Protein AF-A0A520YYI2-F1 (afdb_monomer_lite)

Radius of gyration: 27.68 Å; chains: 1; bounding box: 69×78×67 Å

Foldseek 3Di:
DDDDDDDDPPVVVVVPPPPDDDDDDPPDDDDDDDDDDDDDDDDDDDDDDDDDDDDDDDDDDDDDDDDDPPVVVVVQLVVQLVVQLVLQVVQEDDDPPDDPCVSVQSSVLSSVQSLAVLSSVLSVLCRPFQHHEYEDPLDFAKDWDDDLVATRHIYTHADLFKKKAADPVFFDDDRQLRIAFSSLSVSLNSLVRSCCGPVVVVVSVQDDNPDPDGPPVSQQVSLVVSQVRQVSRCVSPVRHYHNGRDPHIHIDTHPGSRGD

Sequence (260 aa):
MDQCSGTSLQLCQRAWQALAVCVRAVACRIGPRQSRSYPPALRCRFTGALLVIVLGASALMSAPPSFAGKTEHANSTGIAEQRALLILRALWLPTRDDAKTLQQDLQVLAGYIAERPQALALLESVAGKALKIRYRKGEFRTKVSATNFRVHAATIYFDPRSAAHFSQQGCLENSATCQASPADTFLHELLHASAALLDSADFLRTVTPASAIYPHRHESEIIARERQLFTAMTAADSRPRPLRSSHAGKLVPARCVTCI

pLDDT: mean 77.06, std 23.97, range [29.69, 98.69]

Secondary structure (DSSP, 8-state):
-------SSSSSSSSSSSS-----------PPP-----PPP--PPP---------------PPPPPS-HHHHHHHHHHHHHHHHHHHHHHHB---TT--TTHHHHHHHHHHHHHT-HHHHHHHHHTTTSSEEEEE-TT--EEEEEE-SS-EEEEEEEE-TTEEEEE-GGGBSS-GGGGEE-HHHHHHHHHHHHHHHHHSHHHHHHH--TT-SS--HHHHHHHHHHHHHHHHHHHHHH------BSSS-EEEEE-SSTT--

Structure (mmCIF, N/CA/C/O backbone):
data_AF-A0A520YYI2-F1
#
_entry.id   AF-A0A520YYI2-F1
#
loop_
_atom_site.group_PDB
_atom_site.id
_atom_site.type_symbol
_atom_site.label_atom_id
_atom_site.label_alt_id
_atom_site.label_comp_id
_atom_site.label_asym_id
_atom_site.label_entity_id
_atom_site.label_seq_id
_atom_site.pdbx_PDB_ins_code
_atom_site.Cartn_x
_atom_site.Cartn_y
_atom_site.Cartn_z
_atom_site.occupancy
_atom_site.B_iso_or_equiv
_atom_site.auth_seq_id
_atom_site.auth_comp_id
_atom_site.auth_asym_id
_atom_site.auth_atom_id
_atom_site.pdbx_PDB_model_num
ATOM 1 N N . MET A 1 1 ? -48.974 -3.453 -36.508 1.00 34.50 1 MET A N 1
ATOM 2 C CA . MET A 1 1 ? -48.378 -3.094 -37.805 1.00 34.50 1 MET A CA 1
ATOM 3 C C . MET A 1 1 ? -46.922 -2.739 -37.527 1.00 34.50 1 MET A C 1
ATOM 5 O O . MET A 1 1 ? -46.631 -1.590 -37.244 1.00 34.50 1 MET A O 1
ATOM 9 N N . ASP A 1 2 ? -46.093 -3.726 -37.177 1.00 31.86 2 ASP A N 1
ATOM 10 C CA . ASP A 1 2 ? -45.416 -4.690 -38.082 1.00 31.86 2 ASP A CA 1
ATOM 11 C C . ASP A 1 2 ? -44.042 -4.109 -38.470 1.00 31.86 2 ASP A C 1
ATOM 13 O O . ASP A 1 2 ? -43.993 -2.998 -38.970 1.00 31.86 2 ASP A O 1
ATOM 17 N N . GLN A 1 3 ? -42.876 -4.717 -38.239 1.00 32.81 3 GLN A N 1
ATOM 18 C CA . GLN A 1 3 ? -42.502 -6.094 -37.917 1.00 32.81 3 GLN A CA 1
ATOM 19 C C . GLN A 1 3 ? -41.156 -6.098 -37.164 1.00 32.81 3 GLN A C 1
ATOM 21 O O . GLN A 1 3 ? -40.193 -5.464 -37.590 1.00 32.81 3 GLN A O 1
ATOM 26 N N . CYS A 1 4 ? -41.074 -6.883 -36.089 1.00 30.53 4 CYS A N 1
ATOM 27 C CA . CYS A 1 4 ? -39.822 -7.454 -35.599 1.00 30.53 4 CYS A CA 1
ATOM 28 C C . CYS A 1 4 ? -39.727 -8.889 -36.135 1.00 30.53 4 CYS A C 1
ATOM 30 O O . CYS A 1 4 ? -40.538 -9.737 -35.774 1.00 30.53 4 CYS A O 1
ATOM 32 N N . SER A 1 5 ? -38.732 -9.164 -36.974 1.00 38.94 5 SER A N 1
ATOM 33 C CA . SER A 1 5 ? -38.316 -10.508 -37.395 1.00 38.94 5 SER A CA 1
ATOM 34 C C . SER A 1 5 ? -36.918 -10.754 -36.806 1.00 38.94 5 SER A C 1
ATOM 36 O O . SER A 1 5 ? -36.017 -9.964 -37.050 1.00 38.94 5 SER A O 1
ATOM 38 N N . GLY A 1 6 ? -36.618 -11.753 -35.981 1.00 32.72 6 GLY A N 1
ATOM 39 C CA . GLY A 1 6 ? -37.287 -13.032 -35.793 1.00 32.72 6 GLY A CA 1
ATOM 40 C C . GLY A 1 6 ? -36.412 -14.220 -36.200 1.00 32.72 6 GLY A C 1
ATOM 41 O O . GLY A 1 6 ? -36.976 -15.183 -36.676 1.00 32.72 6 GLY A O 1
ATOM 42 N N . THR A 1 7 ? -35.080 -14.186 -36.032 1.00 40.94 7 THR A N 1
ATOM 43 C CA . THR A 1 7 ? -34.201 -15.380 -36.103 1.00 40.94 7 THR A CA 1
ATOM 44 C C . THR A 1 7 ? -32.810 -15.089 -35.517 1.00 40.94 7 THR A C 1
ATOM 46 O O . THR A 1 7 ? -31.884 -14.780 -36.256 1.00 40.94 7 THR A O 1
ATOM 49 N N . SER A 1 8 ? -32.630 -15.182 -34.194 1.00 47.81 8 SER A N 1
ATOM 50 C CA . SER A 1 8 ? -31.306 -15.481 -33.591 1.00 47.81 8 SER A CA 1
ATOM 51 C C . SER A 1 8 ? -31.399 -15.906 -32.115 1.00 47.81 8 SER A C 1
ATOM 53 O O . SER A 1 8 ? -30.557 -15.576 -31.287 1.00 47.81 8 SER A O 1
ATOM 55 N N . LEU A 1 9 ? -32.454 -16.643 -31.757 1.00 41.34 9 LEU A N 1
ATOM 56 C CA . LEU A 1 9 ? -32.622 -17.220 -30.413 1.00 41.34 9 LEU A CA 1
ATOM 57 C C . LEU A 1 9 ? -32.644 -18.758 -30.420 1.00 41.34 9 LEU A C 1
ATOM 59 O O . LEU A 1 9 ? -32.849 -19.377 -29.388 1.00 41.34 9 LEU A O 1
ATOM 63 N N . GLN A 1 10 ? -32.342 -19.387 -31.563 1.00 42.16 10 GLN A N 1
ATOM 64 C CA . GLN A 1 10 ? -32.232 -20.849 -31.700 1.00 42.16 10 GLN A CA 1
ATOM 65 C C . GLN A 1 10 ? -30.816 -21.353 -32.042 1.00 42.16 10 GLN A C 1
ATOM 67 O O . GLN A 1 10 ? -30.603 -22.560 -32.126 1.00 42.16 10 GLN A O 1
ATOM 72 N N . LEU A 1 11 ? -29.822 -20.461 -32.163 1.00 41.31 11 LEU A N 1
ATOM 73 C CA . LEU A 1 11 ? -28.420 -20.831 -32.428 1.00 41.31 11 LEU A CA 1
ATOM 74 C C . LEU A 1 11 ? -27.490 -20.734 -31.207 1.00 41.31 11 LEU A C 1
ATOM 76 O O . LEU A 1 11 ? -26.408 -21.307 -31.240 1.00 41.31 11 LEU A O 1
ATOM 80 N N . CYS A 1 12 ? -27.931 -20.143 -30.090 1.00 35.53 12 CYS A N 1
ATOM 81 C CA . CYS A 1 12 ? -27.174 -20.172 -28.827 1.00 35.53 12 CYS A CA 1
ATOM 82 C C . CYS A 1 12 ? -27.672 -21.245 -27.835 1.00 35.53 12 CYS A C 1
ATOM 84 O O . CYS A 1 12 ? -27.042 -21.505 -26.816 1.00 35.53 12 CYS A O 1
ATOM 86 N N . GLN A 1 13 ? -28.772 -21.934 -28.160 1.00 37.88 13 GLN A N 1
ATOM 87 C CA . GLN A 1 13 ? -29.372 -22.984 -27.323 1.00 37.88 13 GLN A CA 1
ATOM 88 C C . GLN A 1 13 ? -28.938 -24.409 -27.724 1.00 37.88 13 GLN A C 1
ATOM 90 O O . GLN A 1 13 ? -29.387 -25.387 -27.134 1.00 37.88 13 GLN A O 1
ATOM 95 N N . ARG A 1 14 ? -28.016 -24.536 -28.693 1.00 40.75 14 ARG A N 1
ATOM 96 C CA . ARG A 1 14 ? -27.408 -25.809 -29.132 1.00 40.75 14 ARG A CA 1
ATOM 97 C C . ARG A 1 14 ? -25.946 -26.006 -28.707 1.00 40.75 14 ARG A C 1
ATOM 99 O O . ARG A 1 14 ? -25.373 -27.046 -29.004 1.00 40.75 14 ARG A O 1
ATOM 106 N N . ALA A 1 15 ? -25.370 -25.079 -27.937 1.00 34.81 15 ALA A N 1
ATOM 107 C CA . ALA A 1 15 ? -24.035 -25.234 -27.342 1.00 34.81 15 ALA A CA 1
ATOM 108 C C . ALA A 1 15 ? -24.050 -25.797 -25.900 1.00 34.81 15 ALA A C 1
ATOM 110 O O . ALA A 1 15 ? -22.997 -25.989 -25.305 1.00 34.81 15 ALA A O 1
ATOM 111 N N . TRP A 1 16 ? -25.232 -26.105 -25.347 1.00 35.09 16 TRP A N 1
ATOM 112 C CA . TRP A 1 16 ? -25.411 -26.669 -23.995 1.00 35.09 16 TRP A CA 1
ATOM 113 C C . TRP A 1 16 ? -26.001 -28.096 -23.978 1.00 35.09 16 TRP A C 1
ATOM 115 O O . TRP A 1 16 ? -26.416 -28.588 -22.933 1.00 35.09 16 TRP A O 1
ATOM 125 N N . GLN A 1 17 ? -26.016 -28.795 -25.120 1.00 36.53 17 GLN A N 1
ATOM 126 C CA . GLN A 1 17 ? -26.494 -30.187 -25.239 1.00 36.53 17 GLN A CA 1
ATOM 127 C C . GLN A 1 17 ? -25.461 -31.153 -25.847 1.00 36.53 17 GLN A C 1
ATOM 129 O O . GLN A 1 17 ? -25.819 -32.162 -26.445 1.00 36.53 17 GLN A O 1
ATOM 134 N N . ALA A 1 18 ? -24.169 -30.888 -25.651 1.00 35.59 18 ALA A N 1
ATOM 135 C CA . ALA A 1 18 ? -23.098 -31.819 -26.010 1.00 35.59 18 ALA A CA 1
ATOM 136 C C . ALA A 1 18 ? -22.114 -32.011 -24.847 1.00 35.59 18 ALA A C 1
ATOM 138 O O . ALA A 1 18 ? -20.924 -31.788 -25.004 1.00 35.59 18 ALA A O 1
ATOM 139 N N . LEU A 1 19 ? -22.623 -32.376 -23.663 1.00 35.59 19 LEU A N 1
ATOM 140 C CA . LEU A 1 19 ? -21.832 -32.923 -22.544 1.00 35.59 19 LEU A CA 1
ATOM 141 C C . LEU A 1 19 ? -22.732 -33.647 -21.520 1.00 35.59 19 LEU A C 1
ATOM 143 O O . LEU A 1 19 ? -22.561 -33.550 -20.310 1.00 35.59 19 LEU A O 1
ATOM 147 N N . ALA A 1 20 ? -23.713 -34.399 -22.017 1.00 34.53 20 ALA A N 1
ATOM 148 C CA . ALA A 1 20 ? -24.446 -35.375 -21.224 1.00 34.53 20 ALA A CA 1
ATOM 149 C C . ALA A 1 20 ? -24.310 -36.734 -21.912 1.00 34.53 20 ALA A C 1
ATOM 151 O O . ALA A 1 20 ? -24.785 -36.890 -23.030 1.00 34.53 20 ALA A O 1
ATOM 152 N N . VAL A 1 21 ? -23.610 -37.661 -21.249 1.00 34.03 21 VAL A N 1
ATOM 153 C CA . VAL A 1 21 ? -23.764 -39.134 -21.242 1.00 34.03 21 VAL A CA 1
ATOM 154 C C . VAL A 1 21 ? -22.401 -39.752 -20.910 1.00 34.03 21 VAL A C 1
ATOM 156 O O . VAL A 1 21 ? -21.562 -39.978 -21.773 1.00 34.03 21 VAL A O 1
ATOM 159 N N . CYS A 1 22 ? -22.180 -39.992 -19.617 1.00 29.69 22 CYS A N 1
ATOM 160 C CA . CYS A 1 22 ? -21.650 -41.253 -19.084 1.00 29.69 22 CYS A CA 1
ATOM 161 C C . CYS A 1 22 ? -21.625 -41.171 -17.551 1.00 29.69 22 CYS A C 1
ATOM 163 O O . CYS A 1 22 ? -20.579 -41.130 -16.911 1.00 29.69 22 CYS A O 1
ATOM 165 N N . VAL A 1 23 ? -22.815 -41.169 -16.944 1.00 33.69 23 VAL A N 1
ATOM 166 C CA . VAL A 1 23 ? -22.960 -41.660 -15.573 1.00 33.69 23 VAL A CA 1
ATOM 167 C C . VAL A 1 23 ? -22.893 -43.182 -15.668 1.00 33.69 23 VAL A C 1
ATOM 169 O O . VAL A 1 23 ? -23.850 -43.820 -16.102 1.00 33.69 23 VAL A O 1
ATOM 172 N N . ARG A 1 24 ? -21.765 -43.785 -15.284 1.00 35.75 24 ARG A N 1
ATOM 173 C CA . ARG A 1 24 ? -21.769 -45.187 -14.855 1.00 35.75 24 ARG A CA 1
ATOM 174 C C . ARG A 1 24 ? -21.890 -45.207 -13.342 1.00 35.75 24 ARG A C 1
ATOM 176 O O . ARG A 1 24 ? -20.994 -44.772 -12.626 1.00 35.75 24 ARG A O 1
ATOM 183 N N . ALA A 1 25 ? -23.031 -45.711 -12.888 1.00 35.22 25 ALA A N 1
ATOM 184 C CA . ALA A 1 25 ? -23.284 -46.055 -11.505 1.00 35.22 25 ALA A CA 1
ATOM 185 C C . ALA A 1 25 ? -22.216 -47.045 -11.015 1.00 35.22 25 ALA A C 1
ATOM 187 O O . ALA A 1 25 ? -22.113 -48.165 -11.516 1.00 35.22 25 ALA A O 1
ATOM 188 N N . VAL A 1 26 ? -21.431 -46.636 -10.020 1.00 36.59 26 VAL A N 1
ATOM 189 C CA . VAL A 1 26 ? -20.654 -47.565 -9.199 1.00 36.59 26 VAL A CA 1
ATOM 190 C C . VAL A 1 26 ? -21.590 -48.041 -8.097 1.00 36.59 26 VAL A C 1
ATOM 192 O O . VAL A 1 26 ? -21.840 -47.339 -7.120 1.00 36.59 26 VAL A O 1
ATOM 195 N N . ALA A 1 27 ? -22.159 -49.229 -8.279 1.00 38.38 27 ALA A N 1
ATOM 196 C CA . ALA A 1 27 ? -22.910 -49.901 -7.231 1.00 38.38 27 ALA A CA 1
ATOM 197 C C . ALA A 1 27 ? -21.928 -50.438 -6.174 1.00 38.38 27 ALA A C 1
ATOM 199 O O . ALA A 1 27 ? -21.426 -51.554 -6.286 1.00 38.38 27 ALA A O 1
ATOM 200 N N . CYS A 1 28 ? -21.649 -49.647 -5.137 1.00 34.53 28 CYS A N 1
ATOM 201 C CA . CYS A 1 28 ? -21.033 -50.150 -3.911 1.00 34.53 28 CYS A CA 1
ATOM 202 C C . CYS A 1 28 ? -22.107 -50.857 -3.074 1.00 34.53 28 CYS A C 1
ATOM 204 O O . CYS A 1 28 ? -22.933 -50.206 -2.436 1.00 34.53 28 CYS A O 1
ATOM 206 N N . ARG A 1 29 ? -22.112 -52.197 -3.062 1.00 39.59 29 ARG A N 1
ATOM 207 C CA . ARG A 1 29 ? -22.873 -52.958 -2.059 1.00 39.59 29 ARG A CA 1
ATOM 208 C C . ARG A 1 29 ? -22.139 -52.887 -0.722 1.00 39.59 29 ARG A C 1
ATOM 210 O O . ARG A 1 29 ? -21.028 -53.393 -0.598 1.00 39.59 29 ARG A O 1
ATOM 217 N N . ILE A 1 30 ? -22.781 -52.286 0.274 1.00 41.38 30 ILE A N 1
ATOM 218 C CA . ILE A 1 30 ? -22.356 -52.322 1.674 1.00 41.38 30 ILE A CA 1
ATOM 219 C C . ILE A 1 30 ? -22.885 -53.632 2.273 1.00 41.38 30 ILE A C 1
ATOM 221 O O . ILE A 1 30 ? -24.094 -53.809 2.409 1.00 41.38 30 ILE A O 1
ATOM 225 N N . GLY A 1 31 ? -21.989 -54.573 2.578 1.00 52.06 31 GLY A N 1
ATOM 226 C CA . GLY A 1 31 ? -22.307 -55.767 3.370 1.00 52.06 31 GLY A CA 1
ATOM 227 C C . GLY A 1 31 ? -22.389 -55.443 4.871 1.00 52.06 31 GLY A C 1
ATOM 228 O O . GLY A 1 31 ? -21.826 -54.434 5.306 1.00 52.06 31 GLY A O 1
ATOM 229 N N . PRO A 1 32 ? -23.091 -56.257 5.680 1.00 46.09 32 PRO A N 1
ATOM 230 C CA . PRO A 1 32 ? -23.311 -55.964 7.092 1.00 46.09 32 PRO A CA 1
ATOM 231 C C . PRO A 1 32 ? -22.012 -55.999 7.911 1.00 46.09 32 PRO A C 1
ATOM 233 O O . PRO A 1 32 ? -21.119 -56.813 7.678 1.00 46.09 32 PRO A O 1
ATOM 236 N N . ARG A 1 33 ? -21.949 -55.096 8.899 1.00 37.97 33 ARG A N 1
ATOM 237 C CA . ARG A 1 33 ? -20.876 -54.941 9.893 1.00 37.97 33 ARG A CA 1
ATOM 238 C C . ARG A 1 33 ? -20.544 -56.276 10.567 1.00 37.97 33 ARG A C 1
ATOM 240 O O . ARG A 1 33 ? -21.354 -56.794 11.330 1.00 37.97 33 ARG A O 1
ATOM 247 N N . GLN A 1 34 ? -19.309 -56.739 10.399 1.00 40.94 34 GLN A N 1
ATOM 248 C CA . GLN A 1 34 ? -18.654 -57.606 11.374 1.00 40.94 34 GLN A CA 1
ATOM 249 C C . GLN A 1 34 ? -17.400 -56.916 11.911 1.00 40.94 34 GLN A C 1
ATOM 251 O O . GLN A 1 34 ? -16.652 -56.254 11.197 1.00 40.94 34 GLN A O 1
ATOM 256 N N . SER A 1 35 ? -17.255 -57.012 13.225 1.00 42.53 35 SER A N 1
ATOM 257 C CA . SER A 1 35 ? -16.187 -56.459 14.044 1.00 42.53 35 SER A CA 1
ATOM 258 C C . SER A 1 35 ? -14.814 -57.064 13.731 1.00 42.53 35 SER A C 1
ATOM 260 O O . SER A 1 35 ? -14.726 -58.277 13.561 1.00 42.53 35 SER A O 1
ATOM 262 N N . ARG A 1 36 ? -13.776 -56.224 13.880 1.00 39.41 36 ARG A N 1
ATOM 263 C CA . ARG A 1 36 ? -12.322 -56.492 14.011 1.00 39.41 36 ARG A CA 1
ATOM 264 C C . ARG A 1 36 ? -11.447 -56.183 12.783 1.00 39.41 36 ARG A C 1
ATOM 266 O O . ARG A 1 36 ? -11.532 -56.827 11.753 1.00 39.41 36 ARG A O 1
ATOM 273 N N . SER A 1 37 ? -10.555 -55.218 13.030 1.00 43.09 37 SER A N 1
ATOM 274 C CA . SER A 1 37 ? -9.114 -55.190 12.730 1.00 43.09 37 SER A CA 1
ATOM 275 C C . SER A 1 37 ? -8.620 -55.333 11.278 1.00 43.09 37 SER A C 1
ATOM 277 O O . SER A 1 37 ? -8.694 -56.402 10.688 1.00 43.09 37 SER A O 1
ATOM 279 N N . TYR A 1 38 ? -7.931 -54.266 10.838 1.00 43.25 38 TYR A N 1
ATOM 280 C CA . TYR A 1 38 ? -7.104 -54.051 9.631 1.00 43.25 38 TYR A CA 1
ATOM 281 C C . TYR A 1 38 ? -7.812 -53.581 8.340 1.00 43.25 38 TYR A C 1
ATOM 283 O O . TYR A 1 38 ? -8.821 -54.157 7.939 1.00 43.25 38 TYR A O 1
ATOM 291 N N . PRO A 1 39 ? -7.286 -52.538 7.656 1.00 43.31 39 PRO A N 1
ATOM 292 C CA . PRO A 1 39 ? -7.849 -52.060 6.395 1.00 43.31 39 PRO A CA 1
ATOM 293 C C . PRO A 1 39 ? -7.383 -52.923 5.204 1.00 43.31 39 PRO A C 1
ATOM 295 O O . PRO A 1 39 ? -6.183 -53.173 5.071 1.00 43.31 39 PRO A O 1
ATOM 298 N N . PRO A 1 40 ? -8.284 -53.349 4.296 1.00 42.56 40 PRO A N 1
ATOM 299 C CA . PRO A 1 40 ? -7.893 -54.018 3.061 1.00 42.56 40 PRO A CA 1
ATOM 300 C C . PRO A 1 40 ? -7.550 -53.018 1.945 1.00 42.56 40 PRO A C 1
ATOM 302 O O . PRO A 1 40 ? -8.194 -51.983 1.773 1.00 42.56 40 PRO A O 1
ATOM 305 N N . ALA A 1 41 ? -6.536 -53.370 1.153 1.00 41.91 41 ALA A N 1
ATOM 306 C CA . ALA A 1 41 ? -6.111 -52.653 -0.042 1.00 41.91 41 ALA A CA 1
ATOM 307 C C . ALA A 1 41 ? -7.169 -52.727 -1.161 1.00 41.91 41 ALA A C 1
ATOM 309 O O . ALA A 1 41 ? -7.595 -53.811 -1.564 1.00 41.91 41 ALA A O 1
ATOM 310 N N . LEU A 1 42 ? -7.547 -51.568 -1.707 1.00 36.81 42 LEU A N 1
ATOM 311 C CA . LEU A 1 42 ? -8.391 -51.453 -2.897 1.00 36.81 42 LEU A CA 1
ATOM 312 C C . LEU A 1 42 ? -7.586 -51.820 -4.153 1.00 36.81 42 LEU A C 1
ATOM 314 O O . LEU A 1 42 ? -6.684 -51.094 -4.564 1.00 36.81 42 LEU A O 1
ATOM 318 N N . ARG A 1 43 ? -7.932 -52.944 -4.789 1.00 36.50 43 ARG A N 1
ATOM 319 C CA . ARG A 1 43 ? -7.491 -53.283 -6.150 1.00 36.50 43 ARG A CA 1
ATOM 320 C C . ARG A 1 43 ? -8.609 -52.956 -7.136 1.00 36.50 43 ARG A C 1
ATOM 322 O O . ARG A 1 43 ? -9.589 -53.690 -7.219 1.00 36.50 43 ARG A O 1
ATOM 329 N N . CYS A 1 44 ? -8.435 -51.898 -7.921 1.00 34.31 44 CYS A N 1
ATOM 330 C CA . CYS A 1 44 ? -9.275 -51.620 -9.085 1.00 34.31 44 CYS A CA 1
ATOM 331 C C . CYS A 1 44 ? -8.623 -52.229 -10.336 1.00 34.31 44 CYS A C 1
ATOM 333 O O . CYS A 1 44 ? -7.528 -51.828 -10.724 1.00 34.31 44 CYS A O 1
ATOM 335 N N . ARG A 1 45 ? -9.283 -53.207 -10.970 1.00 35.25 45 ARG A N 1
ATOM 336 C CA . ARG A 1 45 ? -8.930 -53.680 -12.319 1.00 35.25 45 ARG A CA 1
ATOM 337 C C . ARG A 1 45 ? -9.638 -52.795 -13.344 1.00 35.25 45 ARG A C 1
ATOM 339 O O . ARG A 1 45 ? -10.864 -52.755 -13.362 1.00 35.25 45 ARG A O 1
ATOM 346 N N . PHE A 1 46 ? -8.873 -52.126 -14.202 1.00 35.97 46 PHE A N 1
ATOM 347 C CA . PHE A 1 46 ? -9.390 -51.452 -15.392 1.00 35.97 46 PHE A CA 1
ATOM 348 C C . PHE A 1 46 ? -9.295 -52.403 -16.589 1.00 35.97 46 PHE A C 1
ATOM 350 O O . PHE A 1 46 ? -8.205 -52.789 -17.000 1.00 35.97 46 PHE A O 1
ATOM 357 N N . THR A 1 47 ? -10.442 -52.778 -17.149 1.00 43.56 47 THR A N 1
ATOM 358 C CA . THR A 1 47 ? -10.555 -53.425 -18.462 1.00 43.56 47 THR A CA 1
ATOM 359 C C . THR A 1 47 ? -11.397 -52.517 -19.348 1.00 43.56 47 THR A C 1
ATOM 361 O O . THR A 1 47 ? -12.604 -52.403 -19.142 1.00 43.56 47 THR A O 1
ATOM 364 N N . GLY A 1 48 ? -10.765 -51.841 -20.305 1.00 36.47 48 GLY A N 1
ATOM 365 C CA . GLY A 1 48 ? -11.451 -50.994 -21.277 1.00 36.47 48 GLY A CA 1
ATOM 366 C C . GLY A 1 48 ? -10.494 -50.554 -22.376 1.00 36.47 48 GLY A C 1
ATOM 367 O O . GLY A 1 48 ? -9.539 -49.834 -22.106 1.00 36.47 48 GLY A O 1
ATOM 368 N N . ALA A 1 49 ? -10.733 -51.055 -23.585 1.00 36.97 49 ALA A N 1
ATOM 369 C CA . ALA A 1 49 ? -9.917 -50.866 -24.775 1.00 36.97 49 ALA A CA 1
ATOM 370 C C . ALA A 1 49 ? -9.902 -49.404 -25.257 1.00 36.97 49 ALA A C 1
ATOM 372 O O . ALA A 1 49 ? -10.931 -48.727 -25.257 1.00 36.97 49 ALA A O 1
ATOM 373 N N . LEU A 1 50 ? -8.724 -48.945 -25.685 1.00 35.44 50 LEU A N 1
ATOM 374 C CA . LEU A 1 50 ? -8.474 -47.620 -26.244 1.00 35.44 50 LEU A CA 1
ATOM 375 C C . LEU A 1 50 ? -8.791 -47.641 -27.751 1.00 35.44 50 LEU A C 1
ATOM 377 O O . LEU A 1 50 ? -8.068 -48.265 -28.525 1.00 35.44 50 LEU A O 1
ATOM 381 N N . LEU A 1 51 ? -9.869 -46.978 -28.170 1.00 36.12 51 LEU A N 1
ATOM 382 C CA . LEU A 1 51 ? -10.152 -46.718 -29.582 1.00 36.12 51 LEU A CA 1
ATOM 383 C C . LEU A 1 51 ? -9.452 -45.411 -29.981 1.00 36.12 51 LEU A C 1
ATOM 385 O O . LEU A 1 51 ? -9.877 -44.328 -29.584 1.00 36.12 51 LEU A O 1
ATOM 389 N N . VAL A 1 52 ? -8.361 -45.520 -30.739 1.00 36.47 52 VAL A N 1
ATOM 390 C CA . VAL A 1 52 ? -7.647 -44.378 -31.326 1.00 36.47 52 VAL A CA 1
ATOM 391 C C . VAL A 1 52 ? -8.299 -44.049 -32.667 1.00 36.47 52 VAL A C 1
ATOM 393 O O . VAL A 1 52 ? -8.217 -44.839 -33.604 1.00 36.47 52 VAL A O 1
ATOM 396 N N . ILE A 1 53 ? -8.939 -42.884 -32.767 1.00 38.38 53 ILE A N 1
ATOM 397 C CA . ILE A 1 53 ? -9.392 -42.323 -34.043 1.00 38.38 53 ILE A CA 1
ATOM 398 C C . ILE A 1 53 ? -8.378 -41.254 -34.452 1.00 38.38 53 ILE A C 1
ATOM 400 O O . ILE A 1 53 ? -8.309 -40.184 -33.850 1.00 38.38 53 ILE A O 1
ATOM 404 N N . VAL A 1 54 ? -7.575 -41.566 -35.471 1.00 42.28 54 VAL A N 1
ATOM 405 C CA . VAL A 1 54 ? -6.708 -40.607 -36.163 1.00 42.28 54 VAL A CA 1
ATOM 406 C C . VAL A 1 54 ? -7.559 -39.901 -37.215 1.00 42.28 54 VAL A C 1
ATOM 408 O O . VAL A 1 54 ? -7.918 -40.499 -38.225 1.00 42.28 54 VAL A O 1
ATOM 411 N N . LEU A 1 55 ? -7.883 -38.630 -36.983 1.00 41.38 55 LEU A N 1
ATOM 412 C CA . LEU A 1 55 ? -8.399 -37.740 -38.020 1.00 41.38 55 LEU A CA 1
ATOM 413 C C . LEU A 1 55 ? -7.301 -36.743 -38.377 1.00 41.38 55 LEU A C 1
ATOM 415 O O . LEU A 1 55 ? -7.011 -35.813 -37.627 1.00 41.38 55 LEU A O 1
ATOM 419 N N . GLY A 1 56 ? -6.671 -36.986 -39.525 1.00 41.16 56 GLY A N 1
ATOM 420 C CA . GLY A 1 56 ? -5.823 -36.014 -40.196 1.00 41.16 56 GLY A CA 1
ATOM 421 C C . GLY A 1 56 ? -6.690 -34.933 -40.834 1.00 41.16 56 GLY A C 1
ATOM 422 O O . GLY A 1 56 ? -7.571 -35.238 -41.634 1.00 41.16 56 GLY A O 1
ATOM 423 N N . ALA A 1 57 ? -6.425 -33.676 -40.491 1.00 41.31 57 ALA A N 1
ATOM 424 C CA . ALA A 1 57 ? -6.922 -32.525 -41.226 1.00 41.31 57 ALA A CA 1
ATOM 425 C C . ALA A 1 57 ? -5.735 -31.622 -41.565 1.00 41.31 57 ALA A C 1
ATOM 427 O O . ALA A 1 57 ? -4.994 -31.169 -40.692 1.00 41.31 57 ALA A O 1
ATOM 428 N N . SER A 1 58 ? -5.544 -31.454 -42.869 1.00 43.59 58 SER A N 1
ATOM 429 C CA . SER A 1 58 ? -4.460 -30.738 -43.520 1.00 43.59 58 SER A CA 1
ATOM 430 C C . SER A 1 58 ? -4.354 -29.282 -43.078 1.00 43.59 58 SER A C 1
ATOM 432 O O . SER A 1 58 ? -5.348 -28.575 -42.919 1.00 43.59 58 SER A O 1
ATOM 434 N N . ALA A 1 59 ? -3.107 -28.840 -42.946 1.00 43.62 59 ALA A N 1
ATOM 435 C CA . ALA A 1 59 ? -2.719 -27.464 -42.712 1.00 43.62 59 ALA A CA 1
ATOM 436 C C . ALA A 1 59 ? -3.162 -26.550 -43.868 1.00 43.62 59 ALA A C 1
ATOM 438 O O . ALA A 1 59 ? -2.734 -26.721 -45.007 1.00 43.62 59 ALA A O 1
ATOM 439 N N . LEU A 1 60 ? -3.964 -25.537 -43.546 1.00 45.47 60 LEU A N 1
ATOM 440 C CA . LEU A 1 60 ? -4.076 -24.302 -44.317 1.00 45.47 60 LEU A CA 1
ATOM 441 C C . LEU A 1 60 ? -3.464 -23.198 -43.458 1.00 45.47 60 LEU A C 1
ATOM 443 O O . LEU A 1 60 ? -4.022 -22.786 -42.442 1.00 45.47 60 LEU A O 1
ATOM 447 N N . MET A 1 61 ? -2.256 -22.791 -43.843 1.00 43.34 61 MET A N 1
ATOM 448 C CA . MET A 1 61 ? -1.536 -21.673 -43.251 1.00 43.34 61 MET A CA 1
ATOM 449 C C . MET A 1 61 ? -2.254 -20.373 -43.619 1.00 43.34 61 MET A C 1
ATOM 451 O O . MET A 1 61 ? -2.042 -19.819 -44.695 1.00 43.34 61 MET A O 1
ATOM 455 N N . SER A 1 62 ? -3.100 -19.883 -42.719 1.00 43.72 62 SER A N 1
ATOM 456 C CA . SER A 1 62 ? -3.550 -18.493 -42.740 1.00 43.72 62 SER A CA 1
ATOM 457 C C . SER A 1 62 ? -2.513 -17.642 -42.013 1.00 43.72 62 SER A C 1
ATOM 459 O O . SER A 1 62 ? -2.168 -17.914 -40.862 1.00 43.72 62 SER A O 1
ATOM 461 N N . ALA A 1 63 ? -1.986 -16.638 -42.711 1.00 51.44 63 ALA A N 1
ATOM 462 C CA . ALA A 1 63 ? -1.027 -15.675 -42.185 1.00 51.44 63 ALA A CA 1
ATOM 463 C C . ALA A 1 63 ? -1.542 -14.997 -40.895 1.00 51.44 63 ALA A C 1
ATOM 465 O O . ALA A 1 63 ? -2.739 -14.707 -40.799 1.00 51.44 63 ALA A O 1
ATOM 466 N N . PRO A 1 64 ? -0.673 -14.708 -39.907 1.00 51.09 64 PRO A N 1
ATOM 467 C CA . PRO A 1 64 ? -1.088 -13.994 -38.707 1.00 51.09 64 PRO A CA 1
ATOM 468 C C . PRO A 1 64 ? -1.416 -12.527 -39.043 1.00 51.09 64 PRO A C 1
ATOM 470 O O . PRO A 1 64 ? -0.619 -11.868 -39.719 1.00 51.09 64 PRO A O 1
ATOM 473 N N . PRO A 1 65 ? -2.549 -11.972 -38.570 1.00 47.69 65 PRO A N 1
ATOM 474 C CA . PRO A 1 65 ? -2.808 -10.546 -38.687 1.00 47.69 65 PRO A CA 1
ATOM 475 C C . PRO A 1 65 ? -1.787 -9.755 -37.861 1.00 47.69 65 PRO A C 1
ATOM 477 O O . PRO A 1 65 ? -1.622 -9.936 -36.654 1.00 47.69 65 PRO A O 1
ATOM 480 N N . SER A 1 66 ? -1.090 -8.875 -38.570 1.00 52.41 66 SER A N 1
ATOM 481 C CA . SER A 1 66 ? -0.101 -7.931 -38.068 1.00 52.41 66 SER A CA 1
ATOM 482 C C . SER A 1 66 ? -0.786 -6.720 -37.415 1.00 52.41 66 SER A C 1
ATOM 484 O O . SER A 1 66 ? -1.693 -6.132 -37.994 1.00 52.41 66 SER A O 1
ATOM 486 N N . PHE A 1 67 ? -0.306 -6.345 -36.222 1.00 52.84 67 PHE A N 1
ATOM 487 C CA . PHE A 1 67 ? -0.401 -5.018 -35.587 1.00 52.84 67 PHE A CA 1
ATOM 488 C C . PHE A 1 67 ? -1.797 -4.384 -35.370 1.00 52.84 67 PHE A C 1
ATOM 490 O O . PHE A 1 67 ? -2.157 -3.401 -36.010 1.00 52.84 67 PHE A O 1
ATOM 497 N N . ALA A 1 68 ? -2.517 -4.833 -34.332 1.00 50.16 68 ALA A N 1
ATOM 498 C CA . ALA A 1 68 ? -3.623 -4.072 -33.716 1.00 50.16 68 ALA A CA 1
ATOM 499 C C . ALA A 1 68 ? -3.585 -4.012 -32.166 1.00 50.16 68 ALA A C 1
ATOM 501 O O . ALA A 1 68 ? -4.472 -3.442 -31.546 1.00 50.16 68 ALA A O 1
ATOM 502 N N . GLY A 1 69 ? -2.551 -4.561 -31.510 1.00 50.28 69 GLY A N 1
ATOM 503 C CA . GLY A 1 69 ? -2.532 -4.733 -30.044 1.00 50.28 69 GLY A CA 1
ATOM 504 C C . GLY A 1 69 ? -2.011 -3.554 -29.204 1.00 50.28 69 GLY A C 1
ATOM 505 O O . GLY A 1 69 ? -2.117 -3.589 -27.982 1.00 50.28 69 GLY A O 1
ATOM 506 N N . LYS A 1 70 ? -1.426 -2.506 -29.806 1.00 52.12 70 LYS A N 1
ATOM 507 C CA . LYS A 1 70 ? -0.808 -1.406 -29.030 1.00 52.12 70 LYS A CA 1
ATOM 508 C C . LYS A 1 70 ? -1.813 -0.366 -28.527 1.00 52.12 70 LYS A C 1
ATOM 510 O O . LYS A 1 70 ? -1.632 0.166 -27.436 1.00 52.12 70 LYS A O 1
ATOM 515 N N . THR A 1 71 ? -2.859 -0.075 -29.293 1.00 55.50 71 THR A N 1
ATOM 516 C CA . THR A 1 71 ? -3.861 0.949 -28.950 1.00 55.50 71 THR A CA 1
ATOM 517 C C . THR A 1 71 ? -4.864 0.457 -27.909 1.00 55.50 71 THR A C 1
ATOM 519 O O . THR A 1 71 ? -5.226 1.216 -27.014 1.00 55.50 71 THR A O 1
ATOM 522 N N . GLU A 1 72 ? -5.263 -0.815 -27.967 1.00 57.59 72 GLU A N 1
ATOM 523 C CA . GLU A 1 72 ? -6.190 -1.410 -26.996 1.00 57.59 72 GLU A CA 1
ATOM 524 C C . GLU A 1 72 ? -5.542 -1.567 -25.613 1.00 57.59 72 GLU A C 1
ATOM 526 O O . GLU A 1 72 ? -6.129 -1.185 -24.598 1.00 57.59 72 GLU A O 1
ATOM 531 N N . HIS A 1 73 ? -4.282 -2.016 -25.571 1.00 60.88 73 HIS A N 1
ATOM 532 C CA . HIS A 1 73 ? -3.555 -2.158 -24.313 1.00 60.88 73 HIS A CA 1
ATOM 533 C C . HIS A 1 73 ? -3.262 -0.798 -23.656 1.00 60.88 73 HIS A C 1
ATOM 535 O O . HIS A 1 73 ? -3.539 -0.629 -22.470 1.00 60.88 73 HIS A O 1
ATOM 541 N N . ALA A 1 74 ? -2.816 0.207 -24.422 1.00 63.66 74 ALA A N 1
ATOM 542 C CA . ALA A 1 74 ? -2.565 1.552 -23.893 1.00 63.66 74 ALA A CA 1
ATOM 543 C C . ALA A 1 74 ? -3.836 2.220 -23.330 1.00 63.66 74 ALA A C 1
ATOM 545 O O . ALA A 1 74 ? -3.782 2.865 -22.282 1.00 63.66 74 ALA A O 1
ATOM 546 N N . ASN A 1 75 ? -4.987 2.023 -23.982 1.00 74.69 75 ASN A N 1
ATOM 547 C CA . ASN A 1 75 ? -6.268 2.535 -23.493 1.00 74.69 75 ASN A CA 1
ATOM 548 C C . ASN A 1 75 ? -6.700 1.836 -22.189 1.00 74.69 75 ASN A C 1
ATOM 550 O O . ASN A 1 75 ? -7.148 2.489 -21.247 1.00 74.69 75 ASN A O 1
ATOM 554 N N . SER A 1 76 ? -6.494 0.516 -22.092 1.00 80.12 76 SER A N 1
ATOM 555 C CA . SER A 1 76 ? -6.799 -0.246 -20.873 1.00 80.12 76 SER A CA 1
ATOM 556 C C . SER A 1 76 ? -5.953 0.193 -19.669 1.00 80.12 76 SER A C 1
ATOM 558 O O . SER A 1 76 ? -6.489 0.350 -18.570 1.00 80.12 76 SER A O 1
ATOM 560 N N . THR A 1 77 ? -4.664 0.483 -19.879 1.00 82.25 77 THR A N 1
ATOM 561 C CA . THR A 1 77 ? -3.757 0.952 -18.821 1.00 82.25 77 THR A CA 1
ATOM 562 C C . THR A 1 77 ? -4.133 2.351 -18.341 1.00 82.25 77 THR A C 1
ATOM 564 O O . THR A 1 77 ? -4.178 2.581 -17.135 1.00 82.25 77 THR A O 1
ATOM 567 N N . GLY A 1 78 ? -4.493 3.264 -19.251 1.00 91.62 78 GLY A N 1
ATOM 568 C CA . GLY A 1 78 ? -4.951 4.607 -18.876 1.00 91.62 78 GLY A CA 1
ATOM 569 C C . GLY A 1 78 ? -6.224 4.588 -18.019 1.00 91.62 78 GLY A C 1
ATOM 570 O O . GLY A 1 78 ? -6.331 5.327 -17.039 1.00 91.62 78 GLY A O 1
ATOM 571 N N . ILE A 1 79 ? -7.169 3.692 -18.329 1.00 95.25 79 ILE A N 1
ATOM 572 C CA . ILE A 1 79 ? -8.381 3.491 -17.517 1.00 95.25 79 ILE A CA 1
ATOM 573 C C . ILE A 1 79 ? -8.025 2.926 -16.133 1.00 95.25 79 ILE A C 1
ATOM 575 O O . ILE A 1 79 ? -8.541 3.406 -15.120 1.00 95.25 79 ILE A O 1
ATOM 579 N N . ALA A 1 80 ? -7.140 1.927 -16.074 1.00 96.75 80 ALA A N 1
ATOM 580 C CA . ALA A 1 80 ? -6.697 1.318 -14.821 1.00 96.75 80 ALA A CA 1
ATOM 581 C C . ALA A 1 80 ? -5.964 2.322 -13.912 1.00 96.75 80 ALA A C 1
ATOM 583 O O . ALA A 1 80 ? -6.234 2.372 -12.711 1.00 96.75 80 ALA A O 1
ATOM 584 N N . GLU A 1 81 ? -5.096 3.161 -14.481 1.00 97.75 81 GLU A N 1
ATOM 585 C CA . GLU A 1 81 ? -4.373 4.213 -13.761 1.00 97.75 81 GLU A CA 1
ATOM 586 C C . GLU A 1 81 ? -5.326 5.261 -13.201 1.00 97.75 81 GLU A C 1
ATOM 588 O O . GLU A 1 81 ? -5.275 5.570 -12.009 1.00 97.75 81 GLU A O 1
ATOM 593 N N . GLN A 1 82 ? -6.261 5.751 -14.019 1.00 97.88 82 GLN A N 1
ATOM 594 C CA . GLN A 1 82 ? -7.260 6.710 -13.559 1.00 97.88 82 GLN A CA 1
ATOM 595 C C . GLN A 1 82 ? -8.110 6.131 -12.421 1.00 97.88 82 GLN A C 1
ATOM 597 O O . GLN A 1 82 ? -8.401 6.822 -11.442 1.00 97.88 82 GLN A O 1
ATOM 602 N N . ARG A 1 83 ? -8.483 4.852 -12.515 1.00 98.12 83 ARG A N 1
ATOM 603 C CA . ARG A 1 83 ? -9.230 4.149 -11.468 1.00 98.12 83 ARG A CA 1
ATOM 604 C C . ARG A 1 83 ? -8.425 4.024 -10.174 1.00 98.12 83 ARG A C 1
AT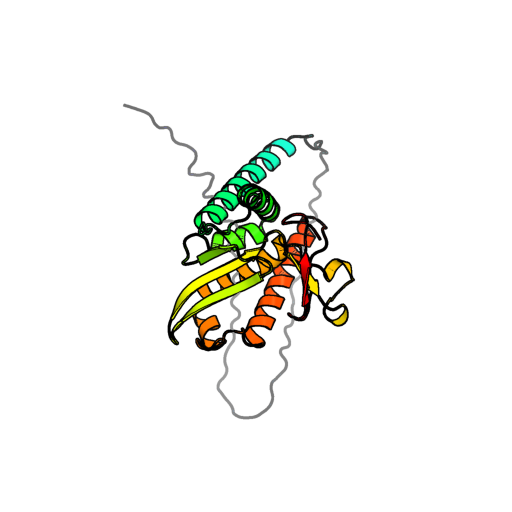OM 606 O O . ARG A 1 83 ? -8.941 4.371 -9.112 1.00 98.12 83 ARG A O 1
ATOM 613 N N . ALA A 1 84 ? -7.164 3.598 -10.255 1.00 98.56 84 ALA A N 1
ATOM 614 C CA . ALA A 1 84 ? -6.269 3.523 -9.101 1.00 98.56 84 ALA A CA 1
ATOM 615 C C . ALA A 1 84 ? -6.093 4.897 -8.437 1.00 98.56 84 ALA A C 1
ATOM 617 O O . ALA A 1 84 ? -6.226 5.022 -7.219 1.00 98.56 84 ALA A O 1
ATOM 618 N N . LEU A 1 85 ? -5.878 5.945 -9.234 1.00 98.56 85 LEU A N 1
ATOM 619 C CA . LEU A 1 85 ? -5.719 7.313 -8.750 1.00 98.56 85 LEU A CA 1
ATOM 620 C C . LEU A 1 85 ? -6.965 7.824 -8.022 1.00 98.56 85 LEU A C 1
ATOM 622 O O . LEU A 1 85 ? -6.845 8.462 -6.974 1.00 98.56 85 LEU A O 1
ATOM 626 N N . LEU A 1 86 ? -8.159 7.548 -8.555 1.00 98.50 86 LEU A N 1
ATOM 627 C CA . LEU A 1 86 ? -9.420 7.916 -7.910 1.00 98.50 86 LEU A CA 1
ATOM 628 C C . LEU A 1 86 ? -9.560 7.248 -6.539 1.00 98.50 86 LEU A C 1
ATOM 630 O O . LEU A 1 86 ? -9.918 7.921 -5.571 1.00 98.50 86 LEU A O 1
ATOM 634 N N . ILE A 1 87 ? -9.223 5.958 -6.434 1.00 98.62 87 ILE A N 1
ATOM 635 C CA . ILE A 1 87 ? -9.25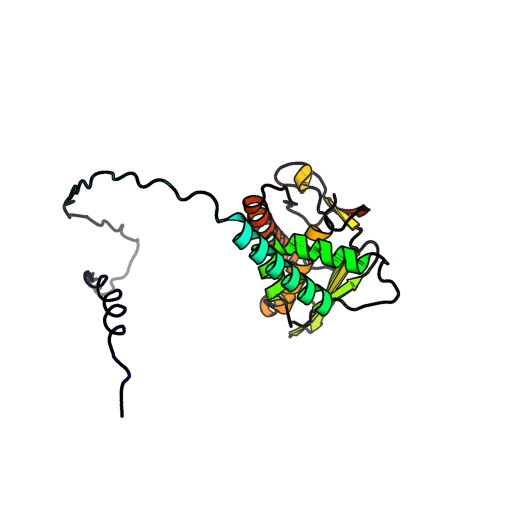2 5.237 -5.157 1.00 98.62 87 ILE A CA 1
ATOM 636 C C . ILE A 1 87 ? -8.226 5.833 -4.187 1.00 98.62 87 ILE A C 1
ATOM 638 O O . ILE A 1 87 ? -8.588 6.192 -3.067 1.00 98.62 87 ILE A O 1
ATOM 642 N N . LEU A 1 88 ? -6.971 6.010 -4.614 1.00 98.56 88 LEU A N 1
ATOM 643 C CA . LEU A 1 88 ? -5.910 6.578 -3.775 1.00 98.56 88 LEU A CA 1
ATOM 644 C C . LEU A 1 88 ? -6.288 7.964 -3.238 1.00 98.56 88 LEU A C 1
ATOM 646 O O . LEU A 1 88 ? -6.139 8.220 -2.044 1.00 98.56 88 LEU A O 1
ATOM 650 N N . ARG A 1 89 ? -6.846 8.839 -4.084 1.00 97.88 89 ARG A N 1
ATOM 651 C CA . ARG A 1 89 ? -7.319 10.170 -3.673 1.00 97.88 89 ARG A CA 1
ATOM 652 C C . ARG A 1 89 ? -8.484 10.106 -2.687 1.00 97.88 89 ARG A C 1
ATOM 654 O O . ARG A 1 89 ? -8.509 10.895 -1.750 1.00 97.88 89 ARG A O 1
ATOM 661 N N . ALA A 1 90 ? -9.426 9.180 -2.867 1.00 98.06 90 ALA A N 1
ATOM 662 C CA . ALA A 1 90 ? -10.561 9.015 -1.954 1.00 98.06 90 ALA A CA 1
ATOM 663 C C . ALA A 1 90 ? -10.149 8.460 -0.573 1.00 98.06 90 ALA A C 1
ATOM 665 O O . ALA A 1 90 ? -10.768 8.770 0.455 1.00 98.06 90 ALA A O 1
ATOM 666 N N . LEU A 1 91 ? -9.103 7.631 -0.543 1.00 98.00 91 LEU A N 1
ATOM 667 C CA . LEU A 1 91 ? -8.520 7.095 0.686 1.00 98.00 91 LEU A CA 1
ATOM 668 C C . LEU A 1 91 ? -7.620 8.118 1.392 1.00 98.00 91 LEU A C 1
ATOM 670 O O . LEU A 1 91 ? -7.527 8.096 2.621 1.00 98.00 91 LEU A O 1
ATOM 674 N N . TRP A 1 92 ? -6.976 9.017 0.650 1.00 97.69 92 TRP A N 1
ATOM 675 C CA . TRP A 1 92 ? -6.081 10.017 1.220 1.00 97.69 92 TRP A CA 1
ATOM 676 C C . TRP A 1 92 ? -6.822 11.019 2.111 1.00 97.69 92 TRP A C 1
ATOM 678 O O . TRP A 1 92 ? -7.851 11.576 1.729 1.00 97.69 92 TRP A O 1
ATOM 688 N N . LEU A 1 93 ? -6.288 11.272 3.305 1.00 96.31 93 LEU A N 1
ATOM 689 C CA . LEU A 1 93 ? -6.764 12.313 4.211 1.00 96.31 93 LEU A CA 1
ATOM 690 C C . LEU A 1 93 ? -5.760 13.476 4.205 1.00 96.31 93 LEU A C 1
ATOM 692 O O . LEU A 1 93 ? -4.716 13.354 4.851 1.00 96.31 93 LEU A O 1
ATOM 696 N N . PRO A 1 94 ? -6.070 14.594 3.519 1.00 92.94 94 PRO A N 1
ATOM 697 C CA . PRO A 1 94 ? -5.152 15.717 3.395 1.00 92.94 94 PRO A CA 1
ATOM 698 C C . PRO A 1 94 ? -4.796 16.329 4.746 1.00 92.94 94 PRO A C 1
ATOM 700 O O . PRO A 1 94 ? -5.662 16.526 5.605 1.00 92.94 94 PRO A O 1
ATOM 703 N N . THR A 1 95 ? -3.526 16.680 4.918 1.00 92.94 95 THR A N 1
ATOM 704 C CA . THR A 1 95 ? -3.044 17.398 6.101 1.00 92.94 95 THR A CA 1
ATOM 705 C C . THR A 1 95 ? -2.127 18.556 5.718 1.00 92.94 95 THR A C 1
ATOM 707 O O . THR A 1 95 ? -1.657 18.651 4.588 1.00 92.94 95 THR A O 1
ATOM 710 N N . ARG A 1 96 ? -1.856 19.458 6.670 1.00 92.06 96 ARG A N 1
ATOM 711 C CA . ARG A 1 96 ? -0.900 20.562 6.463 1.00 92.06 96 ARG A CA 1
ATOM 712 C C . ARG A 1 96 ? 0.545 20.079 6.315 1.00 92.06 96 ARG A C 1
ATOM 714 O O . ARG A 1 96 ? 1.366 20.823 5.791 1.00 92.06 96 ARG A O 1
ATOM 721 N N . ASP A 1 97 ? 0.828 18.858 6.762 1.00 91.31 97 ASP A N 1
ATOM 722 C CA . ASP A 1 97 ? 2.163 18.266 6.739 1.00 91.31 97 ASP A CA 1
ATOM 723 C C . ASP A 1 97 ? 2.449 17.516 5.433 1.00 91.31 97 ASP A C 1
ATOM 725 O O . ASP A 1 97 ? 3.578 17.076 5.225 1.00 91.31 97 ASP A O 1
ATOM 729 N N . ASP A 1 98 ? 1.451 17.365 4.554 1.00 91.62 98 ASP A N 1
ATOM 730 C CA . ASP A 1 98 ? 1.587 16.650 3.288 1.00 91.62 98 ASP A CA 1
ATOM 731 C C . ASP A 1 98 ? 2.747 17.222 2.453 1.00 91.62 98 ASP A C 1
ATOM 733 O O . ASP A 1 98 ? 2.911 18.436 2.290 1.00 91.62 98 ASP A O 1
ATOM 737 N N . ALA A 1 99 ? 3.566 16.332 1.884 1.00 88.06 99 ALA A N 1
ATOM 738 C CA . ALA A 1 99 ? 4.660 16.742 1.016 1.00 88.06 99 ALA A CA 1
ATOM 739 C C . ALA A 1 99 ? 4.127 17.512 -0.207 1.00 88.06 99 ALA A C 1
ATOM 741 O O . ALA A 1 99 ? 3.150 17.111 -0.837 1.00 88.06 99 ALA A O 1
ATOM 742 N N . LYS A 1 100 ? 4.828 18.575 -0.627 1.00 91.00 100 LYS A N 1
ATOM 743 C CA . LYS A 1 100 ? 4.449 19.377 -1.812 1.00 91.00 100 LYS A CA 1
ATOM 744 C C . LYS A 1 100 ? 4.327 18.550 -3.102 1.00 91.00 100 LYS A C 1
ATOM 746 O O . LYS A 1 100 ? 3.615 18.946 -4.015 1.00 91.00 100 LYS A O 1
ATOM 751 N N . THR A 1 101 ? 5.028 17.418 -3.170 1.00 92.88 101 THR A N 1
ATOM 752 C CA . THR A 1 101 ? 5.043 16.502 -4.323 1.00 92.88 101 THR A CA 1
ATOM 753 C C . THR A 1 101 ? 3.983 15.401 -4.240 1.00 92.88 101 THR A C 1
ATOM 755 O O . THR A 1 101 ? 3.872 14.593 -5.155 1.00 92.88 101 THR A O 1
ATOM 758 N N . LEU A 1 102 ? 3.140 15.396 -3.201 1.00 93.19 102 LEU A N 1
ATOM 759 C CA . LEU A 1 102 ? 2.202 14.310 -2.927 1.00 93.19 102 LEU A CA 1
ATOM 760 C C . LEU A 1 102 ? 1.279 13.985 -4.109 1.00 93.19 102 LEU A C 1
ATOM 762 O O . LEU A 1 102 ? 1.076 12.819 -4.416 1.00 93.19 102 LEU A O 1
ATOM 766 N N . GLN A 1 103 ? 0.710 14.985 -4.787 1.00 94.38 103 GLN A N 1
ATOM 767 C CA . GLN A 1 103 ? -0.196 14.713 -5.912 1.00 94.38 103 GLN A CA 1
ATOM 768 C C . GLN A 1 103 ? 0.516 14.013 -7.075 1.00 94.38 103 GLN A C 1
ATOM 770 O O . GLN A 1 103 ? -0.073 13.153 -7.725 1.00 94.38 103 GLN A O 1
ATOM 775 N N . GLN A 1 104 ? 1.785 14.353 -7.309 1.00 96.62 104 GLN A N 1
ATOM 776 C CA . GLN A 1 104 ? 2.618 13.687 -8.308 1.00 96.62 104 GLN A CA 1
ATOM 777 C C . GLN A 1 104 ? 2.969 12.272 -7.843 1.00 96.62 104 GLN A C 1
ATOM 779 O O . GLN A 1 104 ? 2.892 11.337 -8.631 1.00 96.62 104 GLN A O 1
ATOM 784 N N . ASP A 1 105 ? 3.266 12.090 -6.556 1.00 97.00 105 ASP A N 1
ATOM 785 C CA . ASP A 1 105 ? 3.535 10.769 -5.987 1.00 97.00 105 ASP A CA 1
ATOM 786 C C . ASP A 1 105 ? 2.321 9.841 -6.063 1.00 97.00 105 ASP A C 1
ATOM 788 O O . ASP A 1 105 ? 2.476 8.672 -6.401 1.00 97.00 105 ASP A O 1
ATOM 792 N N . LEU A 1 106 ? 1.108 10.349 -5.821 1.00 97.75 106 LEU A N 1
ATOM 793 C CA . LEU A 1 106 ? -0.120 9.570 -5.989 1.00 97.75 106 LEU A CA 1
ATOM 794 C C . LEU A 1 106 ? -0.358 9.179 -7.451 1.00 97.75 106 LEU A C 1
ATOM 796 O O . LEU A 1 106 ? -0.819 8.070 -7.698 1.00 97.75 106 LEU A O 1
ATOM 800 N N . GLN A 1 107 ? -0.023 10.047 -8.413 1.00 98.12 107 GLN A N 1
ATOM 801 C CA . GLN A 1 107 ? -0.088 9.709 -9.838 1.00 98.12 107 GLN A CA 1
ATOM 802 C C . GLN A 1 107 ? 0.893 8.583 -10.184 1.00 98.12 107 GLN A C 1
ATOM 804 O O . GLN A 1 107 ? 0.502 7.586 -10.781 1.00 98.12 107 GLN A O 1
ATOM 809 N N . VAL A 1 108 ? 2.155 8.708 -9.763 1.00 98.19 108 VAL A N 1
ATOM 810 C CA . VAL A 1 108 ? 3.181 7.689 -10.033 1.00 98.19 108 VAL A CA 1
ATOM 811 C C . VAL A 1 108 ? 2.829 6.365 -9.347 1.00 98.19 108 VAL A C 1
ATOM 813 O O . VAL A 1 108 ? 2.971 5.303 -9.951 1.00 98.19 108 VAL A O 1
ATOM 816 N N . LEU A 1 109 ? 2.313 6.410 -8.116 1.00 98.44 109 LEU A N 1
ATOM 817 C CA . LEU A 1 109 ? 1.832 5.226 -7.405 1.00 98.44 109 LEU A CA 1
ATOM 818 C C . LEU A 1 109 ? 0.627 4.589 -8.113 1.00 98.44 109 LEU A C 1
ATOM 820 O O . LEU A 1 109 ? 0.561 3.367 -8.210 1.00 98.44 109 LEU A O 1
ATOM 824 N N . ALA A 1 110 ? -0.303 5.391 -8.637 1.00 98.50 110 ALA A N 1
ATOM 825 C CA . ALA A 1 110 ? -1.438 4.893 -9.410 1.00 98.50 110 ALA A CA 1
ATOM 826 C C . ALA A 1 110 ? -0.983 4.164 -10.679 1.00 98.50 110 ALA A C 1
ATOM 828 O O . ALA A 1 110 ? -1.446 3.052 -10.925 1.00 98.50 110 ALA A O 1
ATOM 829 N N . GLY A 1 111 ? -0.041 4.741 -11.433 1.00 97.69 111 GLY A N 1
ATOM 830 C CA . GLY A 1 111 ? 0.557 4.092 -12.603 1.00 97.69 111 GLY A CA 1
ATOM 831 C C . GLY A 1 111 ? 1.261 2.786 -12.228 1.00 97.69 111 GLY A C 1
ATOM 832 O O . GLY A 1 111 ? 1.022 1.748 -12.844 1.00 97.69 111 GLY A O 1
ATOM 833 N N . TYR A 1 112 ? 2.035 2.795 -11.135 1.00 97.25 112 TYR A N 1
ATOM 834 C CA . TYR A 1 112 ? 2.668 1.584 -10.605 1.00 97.25 112 TYR A CA 1
ATOM 835 C C . TYR A 1 112 ? 1.642 0.488 -10.272 1.00 97.25 112 TYR A C 1
ATOM 837 O O . TYR A 1 112 ? 1.839 -0.680 -10.599 1.00 97.25 112 TYR A O 1
ATOM 845 N N . ILE A 1 113 ? 0.525 0.831 -9.640 1.00 97.81 113 ILE A N 1
ATOM 846 C CA . ILE A 1 113 ? -0.512 -0.149 -9.299 1.00 97.81 113 ILE A CA 1
ATOM 847 C C . ILE A 1 113 ? -1.247 -0.636 -10.559 1.00 97.81 113 ILE A C 1
ATOM 849 O O . ILE A 1 113 ? -1.511 -1.828 -10.691 1.00 97.81 113 ILE A O 1
ATOM 853 N N . ALA A 1 114 ? -1.550 0.256 -11.500 1.00 97.00 114 ALA A N 1
ATOM 854 C CA . ALA A 1 114 ? -2.351 -0.042 -12.685 1.00 97.00 114 ALA A CA 1
ATOM 855 C C . ALA A 1 114 ? -1.676 -0.978 -13.689 1.00 97.00 114 ALA A C 1
ATOM 857 O O . ALA A 1 114 ? -2.352 -1.792 -14.313 1.00 97.00 114 ALA A O 1
ATOM 858 N N . GLU A 1 115 ? -0.349 -0.922 -13.801 1.00 95.06 115 GLU A N 1
ATOM 859 C CA . GLU A 1 115 ? 0.431 -1.867 -14.612 1.00 95.06 115 GLU A CA 1
ATOM 860 C C . GLU A 1 115 ? 0.328 -3.321 -14.105 1.00 95.06 115 GLU A C 1
ATOM 862 O O . GLU A 1 115 ? 0.765 -4.248 -14.785 1.00 95.06 115 GLU A O 1
ATOM 867 N N . ARG A 1 116 ? -0.194 -3.537 -12.888 1.00 95.31 116 ARG A N 1
ATOM 868 C CA . ARG A 1 116 ? -0.101 -4.799 -12.144 1.00 95.31 116 ARG A CA 1
ATOM 869 C C . ARG A 1 116 ? -1.485 -5.234 -11.656 1.00 95.31 116 ARG A C 1
ATOM 871 O O . ARG A 1 116 ? -1.920 -4.802 -10.586 1.00 95.31 116 ARG A O 1
ATOM 878 N N . PRO A 1 117 ? -2.179 -6.130 -12.385 1.00 95.12 117 PRO A N 1
ATOM 879 C CA . PRO A 1 117 ? -3.564 -6.494 -12.084 1.00 95.12 117 PRO A CA 1
ATOM 880 C C . PRO A 1 117 ? -3.797 -6.969 -10.646 1.00 95.12 117 PRO A C 1
ATOM 882 O O . PRO A 1 117 ? -4.824 -6.655 -10.053 1.00 95.12 117 PRO A O 1
ATOM 885 N N . GLN A 1 118 ? -2.838 -7.688 -10.056 1.00 96.62 118 GLN A N 1
ATOM 886 C CA . GLN A 1 118 ? -2.940 -8.193 -8.686 1.00 96.62 118 GLN A CA 1
ATOM 887 C C . GLN A 1 118 ? -2.872 -7.063 -7.646 1.00 96.62 118 GLN A C 1
ATOM 889 O O . GLN A 1 118 ? -3.602 -7.093 -6.656 1.00 96.62 118 GLN A O 1
ATOM 894 N N . ALA A 1 119 ? -2.036 -6.046 -7.880 1.00 98.06 119 ALA A N 1
ATOM 895 C CA . ALA A 1 119 ? -1.944 -4.871 -7.014 1.00 98.06 119 ALA A CA 1
ATOM 896 C C . ALA A 1 119 ? -3.196 -3.993 -7.142 1.00 98.06 119 ALA A C 1
ATOM 898 O O . ALA A 1 119 ? -3.724 -3.514 -6.138 1.00 98.06 119 ALA A O 1
ATOM 899 N N . LEU A 1 120 ? -3.704 -3.827 -8.367 1.00 98.12 120 LEU A N 1
ATOM 900 C CA . LEU A 1 120 ? -4.945 -3.100 -8.615 1.00 98.12 120 LEU A CA 1
ATOM 901 C C . LEU A 1 120 ? -6.138 -3.778 -7.934 1.00 98.12 120 LEU A C 1
ATOM 903 O O . LEU A 1 120 ? -6.885 -3.110 -7.228 1.00 98.12 120 LEU A O 1
ATOM 907 N N . ALA A 1 121 ? -6.261 -5.102 -8.054 1.00 98.12 121 ALA A N 1
ATOM 908 C CA . ALA A 1 121 ? -7.311 -5.865 -7.385 1.00 98.12 121 ALA A CA 1
ATOM 909 C C . ALA A 1 121 ? -7.249 -5.732 -5.851 1.00 98.12 121 ALA A C 1
ATOM 911 O O . ALA A 1 121 ? -8.289 -5.619 -5.200 1.00 98.12 121 ALA A O 1
ATOM 912 N N . LEU A 1 122 ? -6.045 -5.697 -5.264 1.00 98.56 122 LEU A N 1
ATOM 913 C CA . LEU A 1 122 ? -5.867 -5.429 -3.834 1.00 98.56 122 LEU A CA 1
ATOM 914 C C . LEU A 1 122 ? -6.328 -4.013 -3.452 1.00 98.56 122 LEU A C 1
ATOM 916 O O . LEU A 1 122 ? -7.000 -3.842 -2.439 1.00 98.56 122 LEU A O 1
ATOM 920 N N . LEU A 1 123 ? -5.998 -2.996 -4.251 1.00 98.69 123 LEU A N 1
ATOM 921 C CA . LEU A 1 123 ? -6.451 -1.623 -4.005 1.00 98.69 123 LEU A CA 1
ATOM 922 C C . LEU A 1 123 ? -7.977 -1.493 -4.125 1.00 98.69 123 LEU A C 1
ATOM 924 O O . LEU A 1 123 ? -8.612 -0.806 -3.325 1.00 98.69 123 LEU A O 1
ATOM 928 N N . GLU A 1 124 ? -8.577 -2.172 -5.098 1.00 98.50 124 GLU A N 1
ATOM 929 C CA . GLU A 1 124 ? -10.024 -2.182 -5.311 1.00 98.50 124 GLU A CA 1
ATOM 930 C C . GLU A 1 124 ? -10.784 -2.908 -4.198 1.00 98.50 124 GLU A C 1
ATOM 932 O O . GLU A 1 124 ? -11.869 -2.470 -3.821 1.00 98.50 124 GLU A O 1
ATOM 937 N N . SER A 1 125 ? -10.220 -3.973 -3.619 1.00 98.31 125 SER A N 1
ATOM 938 C CA . SER A 1 125 ? -10.888 -4.743 -2.559 1.00 98.31 125 SER A CA 1
ATOM 939 C C . SER A 1 125 ? -11.140 -3.921 -1.288 1.00 98.31 125 SER A C 1
ATOM 941 O O . SER A 1 125 ? -12.116 -4.155 -0.566 1.00 98.31 125 SER A O 1
ATOM 943 N N . VAL A 1 126 ? -10.293 -2.918 -1.034 1.00 98.00 126 VAL A N 1
ATOM 944 C CA . VAL A 1 126 ? -10.424 -1.989 0.096 1.00 98.00 126 VAL A CA 1
ATOM 945 C C . VAL A 1 126 ? -11.124 -0.679 -0.275 1.00 98.00 126 VAL A C 1
ATOM 947 O O . VAL A 1 126 ? -11.372 0.155 0.602 1.00 98.00 126 VAL A O 1
ATOM 950 N N . ALA A 1 127 ? -11.480 -0.479 -1.546 1.00 97.25 127 ALA A N 1
ATOM 951 C CA . ALA A 1 127 ? -12.213 0.704 -1.973 1.00 97.25 127 ALA A CA 1
ATOM 952 C C . ALA A 1 127 ? -13.586 0.766 -1.279 1.00 97.25 127 ALA A C 1
ATOM 954 O O . ALA A 1 127 ? -14.300 -0.228 -1.144 1.00 97.25 127 ALA A O 1
ATOM 955 N N . GLY A 1 128 ? -13.946 1.949 -0.776 1.00 96.31 128 GLY A N 1
ATOM 956 C CA . GLY A 1 128 ? -15.190 2.155 -0.025 1.00 96.31 128 GLY A CA 1
ATOM 957 C C . GLY A 1 128 ? -15.215 1.540 1.381 1.00 96.31 128 GLY A C 1
ATOM 958 O O . GLY A 1 128 ? -16.213 1.686 2.086 1.00 96.31 128 GLY A O 1
ATOM 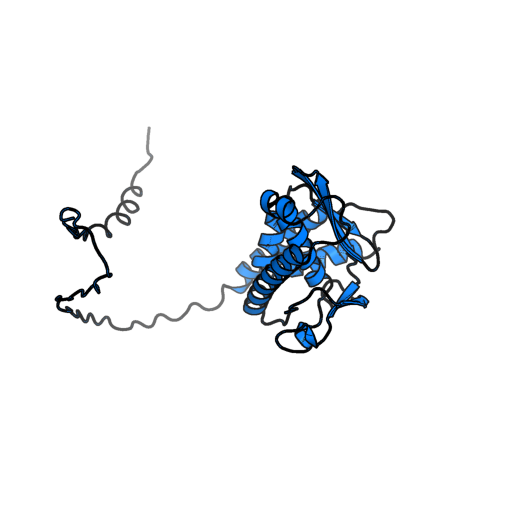959 N N . LYS A 1 129 ? -14.140 0.877 1.830 1.00 97.75 129 LYS A N 1
ATOM 960 C CA . LYS A 1 129 ? -13.997 0.446 3.228 1.00 97.75 129 LYS A CA 1
ATOM 961 C C . LYS A 1 129 ? -13.570 1.618 4.112 1.00 97.75 129 LYS A C 1
ATOM 963 O O . LYS A 1 129 ? -13.164 2.675 3.629 1.00 97.75 129 LYS A O 1
ATOM 968 N N . ALA A 1 130 ? -13.634 1.423 5.428 1.00 97.56 130 ALA A N 1
ATOM 969 C CA . ALA A 1 130 ? -13.186 2.396 6.424 1.00 97.56 130 ALA A CA 1
ATOM 970 C C . ALA A 1 130 ? -11.644 2.471 6.507 1.00 97.56 130 ALA A C 1
ATOM 972 O O . ALA A 1 130 ? -11.049 2.275 7.564 1.00 97.56 130 ALA A O 1
ATOM 973 N N . LEU A 1 131 ? -10.993 2.731 5.373 1.00 98.31 131 LEU A N 1
ATOM 974 C CA . LEU A 1 131 ? -9.554 2.908 5.235 1.00 98.31 131 LEU A CA 1
ATOM 975 C C . LEU A 1 131 ? -9.242 4.378 4.954 1.00 98.31 131 LEU A C 1
ATOM 977 O O . LEU A 1 131 ? -9.907 5.025 4.142 1.00 98.31 131 LEU A O 1
ATOM 981 N N . LYS A 1 132 ? -8.206 4.897 5.610 1.00 98.19 132 LYS A N 1
ATOM 982 C CA . LYS A 1 132 ? -7.602 6.189 5.282 1.00 98.19 132 LYS A CA 1
ATOM 983 C C . LYS A 1 132 ? -6.094 6.075 5.126 1.00 98.19 132 LYS A C 1
ATOM 985 O O . LYS A 1 132 ? -5.466 5.243 5.772 1.00 98.19 132 LYS A O 1
ATOM 990 N N . ILE A 1 133 ? -5.517 6.933 4.296 1.00 97.75 133 ILE A N 1
ATOM 991 C CA . ILE A 1 133 ? -4.069 7.070 4.134 1.00 97.75 133 ILE A CA 1
ATOM 992 C C . ILE A 1 133 ? -3.679 8.465 4.621 1.00 97.75 133 ILE A C 1
ATOM 994 O O . ILE A 1 133 ? -4.358 9.443 4.306 1.00 97.75 133 ILE A O 1
ATOM 998 N N . ARG A 1 134 ? -2.623 8.560 5.426 1.00 96.38 134 ARG A N 1
ATOM 999 C CA . ARG A 1 134 ? -2.094 9.824 5.948 1.00 96.38 134 ARG A CA 1
ATOM 1000 C C . ARG A 1 134 ? -0.603 9.895 5.690 1.00 96.38 134 ARG A C 1
ATOM 1002 O O . ARG A 1 134 ? 0.109 8.925 5.948 1.00 96.38 134 ARG A O 1
ATOM 1009 N N . TYR A 1 135 ? -0.126 11.060 5.271 1.00 96.06 135 TYR A N 1
ATOM 1010 C CA . TYR A 1 135 ? 1.309 11.283 5.229 1.00 96.06 135 TYR A CA 1
ATOM 1011 C C . TYR A 1 135 ? 1.899 11.292 6.636 1.00 96.06 135 TYR A C 1
ATOM 1013 O O . TYR A 1 135 ? 1.348 11.901 7.559 1.00 96.06 135 TYR A O 1
ATOM 1021 N N . ARG A 1 136 ? 3.040 10.620 6.792 1.00 94.12 136 ARG A N 1
ATOM 1022 C CA . ARG A 1 136 ? 3.894 10.763 7.968 1.00 94.12 136 ARG A CA 1
ATOM 1023 C C . ARG A 1 136 ? 5.336 10.478 7.595 1.00 94.12 136 ARG A C 1
ATOM 1025 O O . ARG A 1 136 ? 5.668 9.358 7.236 1.00 94.12 136 ARG A O 1
ATOM 1032 N N . LYS A 1 137 ? 6.178 11.505 7.699 1.00 93.19 137 LYS A N 1
ATOM 1033 C CA . LYS A 1 137 ? 7.591 11.437 7.321 1.00 93.19 137 LYS A CA 1
ATOM 1034 C C . LYS A 1 137 ? 8.314 10.282 8.025 1.00 93.19 137 LYS A C 1
ATOM 1036 O O . LYS A 1 137 ? 8.273 10.201 9.252 1.00 93.19 137 LYS A O 1
ATOM 1041 N N . GLY A 1 138 ? 9.023 9.464 7.250 1.00 90.88 138 GLY A N 1
ATOM 1042 C CA . GLY A 1 138 ? 9.844 8.353 7.728 1.00 90.88 138 GLY A CA 1
ATOM 1043 C C . GLY A 1 138 ? 9.051 7.226 8.384 1.00 90.88 138 GLY A C 1
ATOM 1044 O O . GLY A 1 138 ? 9.572 6.580 9.289 1.00 90.88 138 GLY A O 1
ATOM 1045 N N . GLU A 1 139 ? 7.793 7.016 7.989 1.00 88.94 139 GLU A N 1
ATOM 1046 C CA . GLU A 1 139 ? 6.938 6.004 8.602 1.00 88.94 139 GLU A CA 1
ATOM 1047 C C . GLU A 1 139 ? 6.147 5.209 7.560 1.00 88.94 139 GLU A C 1
ATOM 1049 O O . GLU A 1 139 ? 5.449 5.777 6.720 1.00 88.94 139 GLU A O 1
ATOM 1054 N N . PHE A 1 140 ? 6.208 3.883 7.698 1.00 88.44 140 PHE A N 1
ATOM 1055 C CA . PHE A 1 140 ? 5.231 2.948 7.153 1.00 88.44 140 PHE A CA 1
ATOM 1056 C C . PHE A 1 140 ? 4.668 2.145 8.296 1.00 88.44 140 PHE A C 1
ATOM 1058 O O . PHE A 1 140 ? 5.409 1.467 9.007 1.00 88.44 140 PHE A O 1
ATOM 1065 N N . ARG A 1 141 ? 3.368 2.296 8.516 1.00 92.19 141 ARG A N 1
ATOM 1066 C CA . ARG A 1 141 ? 2.630 1.411 9.404 1.00 92.19 141 ARG A CA 1
ATOM 1067 C C . ARG A 1 141 ? 1.147 1.515 9.123 1.00 92.19 141 ARG A C 1
ATOM 1069 O O . ARG A 1 141 ? 0.612 2.601 8.882 1.00 92.19 141 ARG A O 1
ATOM 1076 N N . THR A 1 142 ? 0.462 0.413 9.334 1.00 93.88 142 THR A N 1
ATOM 1077 C CA . THR A 1 142 ? -0.989 0.368 9.392 1.00 93.88 142 THR A CA 1
ATOM 1078 C C . THR A 1 142 ? -1.421 0.379 10.844 1.00 93.88 142 THR A C 1
ATOM 1080 O O . THR A 1 142 ? -1.050 -0.496 11.621 1.00 93.88 142 THR A O 1
ATOM 1083 N N . LYS A 1 143 ? -2.242 1.357 11.221 1.00 93.50 143 LYS A N 1
ATOM 1084 C CA . LYS A 1 143 ? -2.931 1.393 12.509 1.00 93.50 143 LYS A CA 1
ATOM 1085 C C . LYS A 1 143 ? -4.370 0.939 12.322 1.00 93.50 143 LYS A C 1
ATOM 1087 O O . LYS A 1 143 ? -5.116 1.559 11.568 1.00 93.50 143 LYS A O 1
ATOM 1092 N N . VAL A 1 144 ? -4.781 -0.080 13.064 1.00 92.38 144 VAL A N 1
ATOM 1093 C CA . VAL A 1 144 ? -6.165 -0.566 13.067 1.00 92.38 144 VAL A CA 1
ATOM 1094 C C . VAL A 1 144 ? -6.891 -0.040 14.302 1.00 92.38 144 VAL A C 1
ATOM 1096 O O . VAL A 1 144 ? -6.375 -0.093 15.415 1.00 92.38 144 VAL A O 1
ATOM 1099 N N . SER A 1 145 ? -8.092 0.500 14.106 1.00 91.44 145 SER A N 1
ATOM 1100 C CA . SER A 1 145 ? -9.02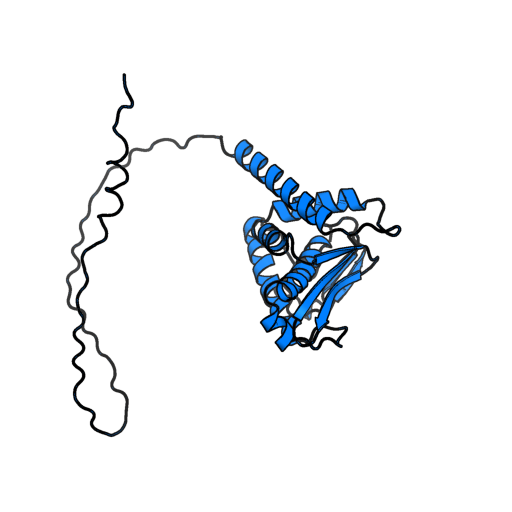4 0.844 15.178 1.00 91.44 145 SER A CA 1
ATOM 1101 C C . SER A 1 145 ? -10.028 -0.291 15.323 1.00 91.44 145 SER A C 1
ATOM 1103 O O . SER A 1 145 ? -10.810 -0.552 14.407 1.00 91.44 145 SER A O 1
ATOM 1105 N N . ALA A 1 146 ? -10.003 -0.976 16.463 1.00 89.75 146 ALA A N 1
ATOM 1106 C CA . ALA A 1 146 ? -10.849 -2.129 16.734 1.00 89.75 146 ALA A CA 1
ATOM 1107 C C . ALA A 1 146 ? -11.227 -2.212 18.218 1.00 89.75 146 ALA A C 1
ATOM 1109 O O . ALA A 1 146 ? -10.556 -1.655 19.085 1.00 89.75 146 ALA A O 1
ATOM 1110 N N . THR A 1 147 ? -12.300 -2.943 18.492 1.00 87.81 147 THR A N 1
ATOM 1111 C CA . THR A 1 147 ? -12.624 -3.507 19.811 1.00 87.81 147 THR A CA 1
ATOM 1112 C C . THR A 1 147 ? -12.349 -5.010 19.784 1.00 87.81 147 THR A C 1
ATOM 1114 O O . THR A 1 147 ? -11.998 -5.550 18.739 1.00 87.81 147 THR A O 1
ATOM 1117 N N . ASN A 1 148 ? -12.587 -5.718 20.890 1.00 83.12 148 ASN A N 1
ATOM 1118 C CA . ASN A 1 148 ? -12.485 -7.185 20.923 1.00 83.12 148 ASN A CA 1
ATOM 1119 C C . ASN A 1 148 ? -13.453 -7.897 19.954 1.00 83.12 148 ASN A C 1
ATOM 1121 O O . ASN A 1 148 ? -13.292 -9.086 19.705 1.00 83.12 148 ASN A O 1
ATOM 1125 N N . PHE A 1 149 ? -14.463 -7.198 19.422 1.00 86.88 149 PHE A N 1
ATOM 1126 C CA . PHE A 1 149 ? -15.546 -7.805 18.639 1.00 86.88 149 PHE A CA 1
ATOM 1127 C C . PHE A 1 149 ? -15.638 -7.299 17.201 1.00 86.88 149 PHE A C 1
ATOM 1129 O O . PHE A 1 149 ? -16.315 -7.913 16.379 1.00 86.88 149 PHE A O 1
ATOM 1136 N N . ARG A 1 150 ? -15.015 -6.159 16.884 1.00 91.00 150 ARG A N 1
ATOM 1137 C CA . ARG A 1 150 ? -15.166 -5.529 15.570 1.00 91.00 150 ARG A CA 1
ATOM 1138 C C . ARG A 1 150 ? -13.985 -4.638 15.222 1.00 91.00 150 ARG A C 1
ATOM 1140 O O . ARG A 1 150 ? -13.544 -3.845 16.053 1.00 91.00 150 ARG A O 1
ATOM 1147 N N . VAL A 1 151 ? -13.574 -4.692 13.957 1.00 93.00 151 VAL A N 1
ATOM 1148 C CA . VAL A 1 151 ? -12.701 -3.694 13.329 1.00 93.00 151 VAL A CA 1
ATOM 1149 C C . VAL A 1 151 ? -13.551 -2.529 12.815 1.00 93.00 151 VAL A C 1
ATOM 1151 O O . VAL A 1 151 ? -14.512 -2.729 12.077 1.00 93.00 151 VAL A O 1
ATOM 1154 N N . HIS A 1 152 ? -13.224 -1.308 13.233 1.00 94.12 152 HIS A N 1
ATOM 1155 C CA . HIS A 1 152 ? -13.952 -0.093 12.857 1.00 94.12 152 HIS A CA 1
ATOM 1156 C C . HIS A 1 152 ? -13.339 0.600 11.646 1.00 94.12 152 HIS A C 1
ATOM 1158 O O . HIS A 1 152 ? -14.068 1.060 10.773 1.00 94.12 152 HIS A O 1
ATOM 1164 N N . ALA A 1 153 ? -12.011 0.710 11.625 1.00 96.25 153 ALA A N 1
ATOM 1165 C CA . ALA A 1 153 ? -11.279 1.411 10.583 1.00 96.25 153 ALA A CA 1
ATOM 1166 C C . ALA A 1 153 ? -9.807 0.993 10.565 1.00 96.25 153 ALA A C 1
ATOM 1168 O O . ALA A 1 153 ? -9.283 0.482 11.557 1.00 96.25 153 ALA A O 1
ATOM 1169 N N . ALA A 1 154 ? -9.121 1.296 9.469 1.00 96.25 154 ALA A N 1
ATOM 1170 C CA . ALA A 1 154 ? -7.670 1.238 9.374 1.00 96.25 154 ALA A CA 1
ATOM 1171 C C . ALA A 1 154 ? -7.112 2.567 8.849 1.00 96.25 154 ALA A C 1
ATOM 1173 O O . ALA A 1 154 ? -7.766 3.309 8.114 1.00 96.25 154 ALA A O 1
ATOM 1174 N N . THR A 1 155 ? -5.892 2.900 9.254 1.00 97.38 155 THR A N 1
ATOM 1175 C CA . THR A 1 155 ? -5.151 4.059 8.760 1.00 97.38 155 THR A CA 1
ATOM 1176 C C . THR A 1 155 ? -3.744 3.638 8.391 1.00 97.38 155 THR A C 1
ATOM 1178 O O . THR A 1 155 ? -2.998 3.193 9.259 1.00 97.38 155 THR A O 1
ATOM 1181 N N . ILE A 1 156 ? -3.377 3.820 7.129 1.00 97.19 156 ILE A N 1
ATOM 1182 C CA . ILE A 1 156 ? -2.005 3.645 6.661 1.00 97.19 156 ILE A CA 1
ATOM 1183 C C . ILE A 1 156 ? -1.285 4.982 6.822 1.00 97.19 156 ILE A C 1
ATOM 1185 O O . ILE A 1 156 ? -1.718 6.000 6.278 1.00 97.19 156 ILE A O 1
ATOM 1189 N N . TYR A 1 157 ? -0.197 4.984 7.581 1.00 96.19 157 TYR A N 1
ATOM 1190 C CA . TYR A 1 157 ? 0.779 6.066 7.581 1.00 96.19 157 TYR A CA 1
ATOM 1191 C C . TYR A 1 157 ? 1.820 5.765 6.509 1.00 96.19 157 TYR A C 1
ATOM 1193 O O . TYR A 1 157 ? 2.352 4.656 6.473 1.00 96.19 157 TYR A O 1
ATOM 1201 N N . PHE A 1 158 ? 2.049 6.729 5.622 1.00 95.75 158 PHE A N 1
ATOM 1202 C CA . PHE A 1 158 ? 2.802 6.525 4.392 1.00 95.75 158 PHE A CA 1
ATOM 1203 C C . PHE A 1 158 ? 3.723 7.711 4.095 1.00 95.75 158 PHE A C 1
ATOM 1205 O O . PHE A 1 158 ? 3.269 8.857 4.076 1.00 95.75 158 PHE A O 1
ATOM 1212 N N . ASP A 1 159 ? 4.994 7.442 3.802 1.00 95.62 159 ASP A N 1
ATOM 1213 C CA . ASP A 1 159 ? 5.932 8.424 3.253 1.00 95.62 159 ASP A CA 1
ATOM 1214 C C . ASP A 1 159 ? 6.366 8.025 1.830 1.00 95.62 159 ASP A C 1
ATOM 1216 O O . ASP A 1 159 ? 7.151 7.091 1.681 1.00 95.62 159 ASP A O 1
ATOM 1220 N N . PRO A 1 160 ? 5.968 8.743 0.762 1.00 95.81 160 PRO A N 1
ATOM 1221 C CA . PRO A 1 160 ? 6.393 8.428 -0.608 1.00 95.81 160 PRO A CA 1
ATOM 1222 C C . PRO A 1 160 ? 7.900 8.638 -0.870 1.00 95.81 160 PRO A C 1
ATOM 1224 O O . PRO A 1 160 ? 8.361 8.488 -2.007 1.00 95.81 160 PRO A O 1
ATOM 1227 N N . ARG A 1 161 ? 8.675 9.037 0.147 1.00 95.38 161 ARG A N 1
ATOM 1228 C CA . ARG A 1 161 ? 10.130 9.239 0.113 1.00 95.38 161 ARG A CA 1
ATOM 1229 C C . ARG A 1 161 ? 10.889 8.327 1.072 1.00 95.38 161 ARG A C 1
ATOM 1231 O O . ARG A 1 161 ? 12.071 8.566 1.311 1.00 95.38 161 ARG A O 1
ATOM 1238 N N . SER A 1 162 ? 10.255 7.284 1.596 1.00 94.50 162 SER A N 1
ATOM 1239 C CA . SER A 1 162 ? 10.933 6.286 2.419 1.00 94.50 162 SER A CA 1
ATOM 1240 C C . SER A 1 162 ? 10.898 4.919 1.726 1.00 94.50 162 SER A C 1
ATOM 1242 O O . SER A 1 162 ? 9.847 4.401 1.398 1.00 94.50 162 SER A O 1
ATOM 1244 N N . ALA A 1 163 ? 12.044 4.310 1.471 1.00 94.12 163 ALA A N 1
ATOM 1245 C CA . ALA A 1 163 ? 12.150 2.907 1.072 1.00 94.12 163 ALA A CA 1
ATOM 1246 C C . ALA A 1 163 ? 12.471 2.046 2.304 1.00 94.12 163 ALA A C 1
ATOM 1248 O O . ALA A 1 163 ? 12.694 2.574 3.401 1.00 94.12 163 ALA A O 1
ATOM 1249 N N . ALA A 1 164 ? 12.505 0.725 2.135 1.00 92.56 164 ALA A N 1
ATOM 1250 C CA . ALA A 1 164 ? 12.943 -0.200 3.176 1.00 92.56 164 ALA A CA 1
ATOM 1251 C C . ALA A 1 164 ? 14.069 -1.112 2.682 1.00 92.56 164 ALA A C 1
ATOM 1253 O O . ALA A 1 164 ? 13.993 -1.681 1.597 1.00 92.56 164 ALA A O 1
ATOM 1254 N N . HIS A 1 165 ? 15.105 -1.266 3.505 1.00 90.94 165 HIS A N 1
ATOM 1255 C CA . HIS A 1 165 ? 16.192 -2.222 3.314 1.00 90.94 165 HIS A CA 1
ATOM 1256 C C . HIS A 1 165 ? 16.090 -3.318 4.371 1.00 90.94 165 HIS A C 1
ATOM 1258 O O . HIS A 1 165 ? 16.186 -3.051 5.573 1.00 90.94 165 HIS A O 1
ATOM 1264 N N . PHE A 1 166 ? 15.922 -4.557 3.930 1.00 87.38 166 PHE A N 1
ATOM 1265 C CA . PHE A 1 166 ? 15.858 -5.728 4.796 1.00 87.38 166 PHE A CA 1
ATOM 1266 C C . PHE A 1 166 ? 17.258 -6.286 5.068 1.00 87.38 166 PHE A C 1
ATOM 1268 O O . PHE A 1 166 ? 18.207 -6.051 4.313 1.00 87.38 166 PHE A O 1
ATOM 1275 N N . SER A 1 167 ? 17.407 -7.027 6.167 1.00 80.62 167 SER A N 1
ATOM 1276 C CA . SER A 1 167 ? 18.653 -7.755 6.415 1.00 80.62 167 SER A CA 1
ATOM 1277 C C . SER A 1 167 ? 18.858 -8.837 5.350 1.00 80.62 167 SER A C 1
ATOM 1279 O O . SER A 1 167 ? 17.911 -9.504 4.940 1.00 80.62 167 SER A O 1
ATOM 1281 N N . GLN A 1 168 ? 20.108 -9.054 4.928 1.00 72.44 168 GLN A N 1
ATOM 1282 C CA . GLN A 1 168 ? 20.439 -10.040 3.887 1.00 72.44 168 GLN A CA 1
ATOM 1283 C C . GLN A 1 168 ? 20.016 -11.468 4.270 1.00 72.44 168 GLN A C 1
ATOM 1285 O O . GLN A 1 168 ? 19.606 -12.234 3.409 1.00 72.44 168 GLN A O 1
ATOM 1290 N N . GLN A 1 169 ? 20.045 -11.816 5.565 1.00 70.19 169 GLN A N 1
ATOM 1291 C CA . GLN A 1 169 ? 19.581 -13.127 6.047 1.00 70.19 169 GLN A CA 1
ATOM 1292 C C . GLN A 1 169 ? 18.065 -13.326 5.884 1.00 70.19 169 GLN A C 1
ATOM 1294 O O . GLN A 1 169 ? 17.580 -14.450 5.966 1.00 70.19 169 GLN A O 1
ATOM 1299 N N . GLY A 1 170 ? 17.312 -12.240 5.698 1.00 69.81 170 GLY A N 1
ATOM 1300 C CA . GLY A 1 170 ? 15.865 -12.266 5.546 1.00 69.81 170 GLY A CA 1
ATOM 1301 C C . GLY A 1 170 ? 15.388 -12.443 4.106 1.00 69.81 170 GLY A C 1
ATOM 1302 O O . GLY A 1 170 ? 14.203 -12.715 3.929 1.00 69.81 170 GLY A O 1
ATOM 1303 N N . CYS A 1 171 ? 16.254 -12.301 3.099 1.00 81.69 171 CYS A N 1
ATOM 1304 C CA . CYS A 1 171 ? 15.877 -12.313 1.683 1.00 81.69 171 CYS A CA 1
ATOM 1305 C C . CYS A 1 171 ? 16.061 -13.703 1.070 1.00 81.69 171 CYS A C 1
ATOM 1307 O O . CYS A 1 171 ? 17.073 -14.357 1.306 1.00 81.69 171 CYS A O 1
ATOM 1309 N N . LEU A 1 172 ? 15.085 -14.159 0.287 1.00 77.50 172 LEU A N 1
ATOM 1310 C CA . LEU A 1 172 ? 15.011 -15.554 -0.154 1.00 77.50 172 LEU A CA 1
ATOM 1311 C C . LEU A 1 172 ? 15.822 -15.866 -1.418 1.00 77.50 172 LEU A C 1
ATOM 1313 O O . LEU A 1 172 ? 16.158 -17.027 -1.626 1.00 77.50 172 LEU A O 1
ATOM 1317 N N . GLU A 1 173 ? 16.132 -14.869 -2.253 1.00 78.44 173 GLU A N 1
ATOM 1318 C CA . GLU A 1 173 ? 16.779 -15.111 -3.551 1.00 78.44 173 GLU A CA 1
ATOM 1319 C C . GLU A 1 173 ? 18.127 -14.402 -3.694 1.00 78.44 173 GLU A C 1
ATOM 1321 O O . GLU A 1 173 ? 19.163 -15.047 -3.836 1.00 78.44 173 GLU A O 1
ATOM 1326 N N . ASN A 1 174 ? 18.131 -13.067 -3.689 1.00 78.56 174 ASN A N 1
ATOM 1327 C CA . ASN A 1 174 ? 19.337 -12.265 -3.896 1.00 78.56 174 ASN A CA 1
ATOM 1328 C C . ASN A 1 174 ? 19.196 -10.856 -3.292 1.00 78.56 174 ASN A C 1
ATOM 1330 O O . ASN A 1 174 ? 18.126 -10.459 -2.828 1.00 78.56 174 ASN A O 1
ATOM 1334 N N . SER A 1 175 ? 20.271 -10.069 -3.336 1.00 76.56 175 SER A N 1
ATOM 1335 C CA . SER A 1 175 ? 20.320 -8.723 -2.752 1.00 76.56 175 SER A CA 1
ATOM 1336 C C . SER A 1 175 ? 19.343 -7.716 -3.378 1.00 76.56 175 SER A C 1
ATOM 1338 O O . SER A 1 175 ? 18.946 -6.768 -2.697 1.00 76.56 175 SER A O 1
ATOM 1340 N N . ALA A 1 176 ? 18.901 -7.912 -4.627 1.00 79.88 176 ALA A N 1
ATOM 1341 C CA . ALA A 1 176 ? 17.879 -7.065 -5.248 1.00 79.88 176 ALA A CA 1
ATOM 1342 C C . ALA A 1 176 ? 16.494 -7.282 -4.613 1.00 79.88 176 ALA A C 1
ATOM 1344 O O . ALA A 1 176 ? 15.687 -6.361 -4.569 1.00 79.88 176 ALA A O 1
ATOM 1345 N N . THR A 1 177 ? 16.247 -8.463 -4.035 1.00 84.19 177 THR A N 1
ATOM 1346 C CA . THR A 1 177 ? 15.018 -8.779 -3.280 1.00 84.19 177 THR A CA 1
ATOM 1347 C C . THR A 1 177 ? 15.052 -8.302 -1.820 1.00 84.19 177 THR A C 1
ATOM 1349 O O . THR A 1 177 ? 14.105 -8.531 -1.069 1.00 84.19 177 THR A O 1
ATOM 1352 N N . CYS A 1 178 ? 16.130 -7.628 -1.401 1.00 88.12 178 CYS A N 1
ATOM 1353 C CA . CYS A 1 178 ? 16.280 -7.073 -0.051 1.00 88.12 178 CYS A CA 1
ATOM 1354 C C . CYS A 1 178 ? 15.844 -5.615 0.078 1.00 88.12 178 CYS A C 1
ATOM 1356 O O . CYS A 1 178 ? 16.034 -5.018 1.138 1.00 88.12 178 CYS A O 1
ATOM 1358 N N . GLN A 1 179 ? 15.308 -5.021 -0.982 1.00 90.62 179 GLN A N 1
ATOM 1359 C CA . GLN A 1 179 ? 14.950 -3.611 -1.004 1.00 90.62 179 GLN A CA 1
ATOM 1360 C C . GLN A 1 179 ? 13.514 -3.464 -1.489 1.00 90.62 179 GLN A C 1
ATOM 1362 O O . GLN A 1 179 ? 13.138 -4.053 -2.499 1.00 90.62 179 GLN A O 1
ATOM 1367 N N . ALA A 1 180 ? 12.721 -2.695 -0.750 1.00 93.69 180 ALA A N 1
ATOM 1368 C CA . ALA A 1 180 ? 11.361 -2.329 -1.108 1.00 93.69 180 ALA A CA 1
ATOM 1369 C C . ALA A 1 180 ? 11.320 -0.846 -1.456 1.00 93.69 180 ALA A C 1
ATOM 1371 O O . ALA A 1 180 ? 11.710 -0.009 -0.635 1.00 93.69 180 ALA A O 1
ATOM 1372 N N . SER A 1 181 ? 10.804 -0.528 -2.642 1.00 95.88 181 SER A N 1
ATOM 1373 C CA . SER A 1 181 ? 10.445 0.851 -2.968 1.00 95.88 181 SER A CA 1
ATOM 1374 C C . SER A 1 181 ? 9.303 1.331 -2.058 1.00 95.88 181 SER A C 1
ATOM 1376 O O . SER A 1 181 ? 8.588 0.498 -1.488 1.00 95.88 181 SER A O 1
ATOM 1378 N N . PRO A 1 182 ? 9.059 2.649 -1.939 1.00 97.00 182 PRO A N 1
ATOM 1379 C CA . PRO A 1 182 ? 7.894 3.144 -1.206 1.00 97.00 182 PRO A CA 1
ATOM 1380 C C . PRO A 1 182 ? 6.561 2.551 -1.714 1.00 97.00 182 PRO A C 1
ATOM 1382 O O . PRO A 1 182 ? 5.627 2.344 -0.949 1.00 97.00 182 PRO A O 1
ATOM 1385 N N . ALA A 1 183 ? 6.443 2.235 -3.003 1.00 97.62 183 ALA A N 1
ATOM 1386 C CA . ALA A 1 183 ? 5.254 1.598 -3.559 1.00 97.62 183 ALA A CA 1
ATOM 1387 C C . ALA A 1 183 ? 5.102 0.144 -3.085 1.00 97.62 183 ALA A C 1
ATOM 1389 O O . ALA A 1 183 ? 3.988 -0.302 -2.811 1.00 97.62 183 ALA A O 1
ATOM 1390 N N . ASP A 1 184 ? 6.206 -0.589 -2.932 1.00 96.62 184 ASP A N 1
ATOM 1391 C CA . ASP A 1 184 ? 6.176 -1.950 -2.392 1.00 96.62 184 ASP A CA 1
ATOM 1392 C C . ASP A 1 184 ? 5.844 -1.938 -0.892 1.00 96.62 184 ASP A C 1
ATOM 1394 O O . ASP A 1 184 ? 5.020 -2.735 -0.440 1.00 96.62 184 ASP A O 1
ATOM 1398 N N . THR A 1 185 ? 6.401 -0.994 -0.121 1.00 95.62 185 THR A N 1
ATOM 1399 C CA . THR A 1 185 ? 6.031 -0.823 1.296 1.00 95.62 185 THR A CA 1
ATOM 1400 C C . THR A 1 185 ? 4.569 -0.402 1.445 1.00 95.62 185 THR A C 1
ATOM 1402 O O . THR A 1 185 ? 3.879 -0.896 2.333 1.00 95.62 185 THR A O 1
ATOM 1405 N N . PHE A 1 186 ? 4.041 0.433 0.543 1.00 97.69 186 PHE A N 1
ATOM 1406 C CA . PHE A 1 186 ? 2.614 0.754 0.510 1.00 97.69 186 PHE A CA 1
ATOM 1407 C C . PHE A 1 186 ? 1.747 -0.491 0.320 1.00 97.69 186 PHE A C 1
ATOM 1409 O O . PHE A 1 186 ? 0.774 -0.671 1.048 1.00 97.69 186 PHE A O 1
ATOM 1416 N N . LEU A 1 187 ? 2.088 -1.357 -0.641 1.00 98.12 187 LEU A N 1
ATOM 1417 C CA . LEU A 1 187 ? 1.334 -2.587 -0.890 1.00 98.12 187 LEU A CA 1
ATOM 1418 C C . LEU A 1 187 ? 1.395 -3.548 0.302 1.00 98.12 187 LEU A C 1
ATOM 1420 O O . LEU A 1 187 ? 0.391 -4.189 0.609 1.00 98.12 187 LEU A O 1
ATOM 1424 N N . HIS A 1 188 ? 2.525 -3.604 1.010 1.00 96.88 188 HIS A N 1
ATOM 1425 C CA . HIS A 1 188 ? 2.625 -4.338 2.270 1.00 96.88 188 HIS A CA 1
ATOM 1426 C C . HIS A 1 188 ? 1.621 -3.822 3.313 1.00 96.88 188 HIS A C 1
ATOM 1428 O O . HIS A 1 188 ? 0.816 -4.586 3.848 1.00 96.88 188 HIS A O 1
ATOM 1434 N N . GLU A 1 189 ? 1.595 -2.513 3.556 1.00 96.94 189 GLU A N 1
ATOM 1435 C CA . GLU A 1 189 ? 0.642 -1.906 4.491 1.00 96.94 189 GLU A CA 1
ATOM 1436 C C . GLU A 1 189 ? -0.816 -2.067 4.028 1.00 96.94 189 GLU A C 1
ATOM 1438 O O . GLU A 1 189 ? -1.736 -2.266 4.826 1.00 96.94 189 GLU A O 1
ATOM 1443 N N . LEU A 1 190 ? -1.045 -2.072 2.718 1.00 98.31 190 LEU A N 1
ATOM 1444 C CA . LEU A 1 190 ? -2.354 -2.341 2.141 1.00 98.31 190 LEU A CA 1
ATOM 1445 C C . LEU A 1 190 ? -2.825 -3.776 2.421 1.00 98.31 190 LEU A C 1
ATOM 1447 O O . LEU A 1 190 ? -4.013 -3.980 2.669 1.00 98.31 190 LEU A O 1
ATOM 1451 N N . LEU A 1 191 ? -1.919 -4.761 2.457 1.00 97.81 191 LEU A N 1
ATOM 1452 C CA . LEU A 1 191 ? -2.238 -6.130 2.879 1.00 97.81 191 LEU A CA 1
ATOM 1453 C C . LEU A 1 191 ? -2.647 -6.184 4.357 1.00 97.81 191 LEU A C 1
ATOM 1455 O O . LEU A 1 191 ? -3.627 -6.861 4.679 1.00 97.81 191 LEU A O 1
ATOM 1459 N N . HIS A 1 192 ? -1.970 -5.441 5.241 1.00 96.06 192 HIS A N 1
ATOM 1460 C CA . HIS A 1 192 ? -2.395 -5.304 6.642 1.00 96.06 192 HIS A CA 1
ATOM 1461 C C . HIS A 1 192 ? -3.812 -4.734 6.741 1.00 96.06 192 HIS A C 1
ATOM 1463 O O . HIS A 1 192 ? -4.671 -5.305 7.418 1.00 96.06 192 HIS A O 1
ATOM 1469 N N . ALA A 1 193 ? -4.071 -3.629 6.040 1.00 96.81 193 ALA A N 1
ATOM 1470 C CA . ALA A 1 193 ? -5.381 -2.991 6.027 1.00 96.81 193 ALA A CA 1
ATOM 1471 C C . ALA A 1 193 ? -6.468 -3.914 5.452 1.00 96.81 193 ALA A C 1
ATOM 1473 O O . ALA A 1 193 ? -7.553 -4.013 6.024 1.00 96.81 193 ALA A O 1
ATOM 1474 N N . SER A 1 194 ? -6.172 -4.622 4.359 1.00 97.69 194 SER A N 1
ATOM 1475 C CA . SER A 1 194 ? -7.078 -5.587 3.735 1.00 97.69 194 SER A CA 1
ATOM 1476 C C . SER A 1 194 ? -7.432 -6.723 4.693 1.00 97.69 194 SER A C 1
ATOM 1478 O O . SER A 1 194 ? -8.610 -7.027 4.858 1.00 97.69 194 SER A O 1
ATOM 1480 N N . ALA A 1 195 ? -6.445 -7.326 5.363 1.00 95.75 195 ALA A N 1
ATOM 1481 C CA . ALA A 1 195 ? -6.693 -8.389 6.335 1.00 95.75 195 ALA A CA 1
ATOM 1482 C C . ALA A 1 195 ? -7.568 -7.897 7.501 1.00 95.75 195 ALA A C 1
ATOM 1484 O O . ALA A 1 195 ? -8.513 -8.571 7.897 1.00 95.75 195 ALA A O 1
ATOM 1485 N N . ALA A 1 196 ? -7.316 -6.688 8.007 1.00 94.50 196 ALA A N 1
ATOM 1486 C CA . ALA A 1 196 ? -8.110 -6.119 9.092 1.00 94.50 196 ALA A CA 1
ATOM 1487 C C . ALA A 1 196 ? -9.562 -5.806 8.684 1.00 94.50 196 ALA A C 1
ATOM 1489 O O . ALA A 1 196 ? -10.485 -6.022 9.468 1.00 94.50 196 ALA A O 1
ATOM 1490 N N . LEU A 1 197 ? -9.773 -5.270 7.478 1.00 96.06 197 LEU A N 1
ATOM 1491 C CA . LEU A 1 197 ? -11.075 -4.754 7.039 1.00 96.06 197 LEU A CA 1
ATOM 1492 C C . LEU A 1 197 ? -11.954 -5.789 6.329 1.00 96.06 197 LEU A C 1
ATOM 1494 O O . LEU A 1 197 ? -13.176 -5.634 6.338 1.00 96.06 197 LEU A O 1
ATOM 1498 N N . LEU A 1 198 ? -11.357 -6.797 5.690 1.00 96.25 198 LEU A N 1
ATOM 1499 C CA . LEU A 1 198 ? -12.076 -7.819 4.920 1.00 96.25 198 LEU A CA 1
ATOM 1500 C C . LEU A 1 198 ? -12.117 -9.163 5.652 1.00 96.25 198 LEU A C 1
ATOM 1502 O O . LEU A 1 198 ? -13.173 -9.787 5.705 1.00 96.25 198 LEU A O 1
ATOM 1506 N N . ASP A 1 199 ? -11.012 -9.548 6.296 1.00 93.88 199 ASP A N 1
ATOM 1507 C CA . ASP A 1 199 ? -10.872 -10.809 7.037 1.00 93.88 199 ASP A CA 1
ATOM 1508 C C . ASP A 1 199 ? -10.984 -10.568 8.558 1.00 93.88 199 ASP A C 1
ATOM 1510 O O . ASP A 1 199 ? -10.275 -11.164 9.371 1.00 93.88 199 ASP A O 1
ATOM 1514 N N . SER A 1 200 ? -11.876 -9.657 8.972 1.00 90.75 200 SER A N 1
ATOM 1515 C CA . SER A 1 200 ? -11.876 -9.088 10.329 1.00 90.75 200 SER A CA 1
ATOM 1516 C C . SER A 1 200 ? -12.041 -10.124 11.446 1.00 90.75 200 SER A C 1
ATOM 1518 O O . SER A 1 200 ? -11.517 -9.933 12.538 1.00 90.75 200 SER A O 1
ATOM 1520 N N . ALA A 1 201 ? -12.765 -11.221 11.199 1.00 89.62 201 ALA A N 1
ATOM 1521 C CA . ALA A 1 201 ? -12.921 -12.297 12.179 1.00 89.62 201 ALA A CA 1
ATOM 1522 C C . ALA A 1 201 ? -11.587 -13.002 12.465 1.00 89.62 201 ALA A C 1
ATOM 1524 O O . ALA A 1 201 ? -11.264 -13.275 13.619 1.00 89.62 201 ALA A O 1
ATOM 1525 N N . ASP A 1 202 ? -10.789 -13.250 11.430 1.00 88.31 202 ASP A N 1
ATOM 1526 C CA . ASP A 1 202 ? -9.473 -13.871 11.562 1.00 88.31 202 ASP A CA 1
ATOM 1527 C C . ASP A 1 202 ? -8.488 -12.905 12.206 1.00 88.31 202 ASP A C 1
ATOM 1529 O O . ASP A 1 202 ? -7.798 -13.281 13.153 1.00 88.31 202 ASP A O 1
ATOM 1533 N N . PHE A 1 203 ? -8.519 -11.642 11.782 1.00 88.94 203 PHE A N 1
ATOM 1534 C CA . PHE A 1 203 ? -7.724 -10.571 12.373 1.00 88.94 203 PHE A CA 1
ATOM 1535 C C . PHE A 1 203 ? -7.962 -10.420 13.886 1.00 88.94 203 PHE A C 1
ATOM 1537 O O . PHE A 1 203 ? -7.018 -10.340 14.668 1.00 88.94 203 PHE A O 1
ATOM 1544 N N . LEU A 1 204 ? -9.220 -10.434 14.338 1.00 88.12 204 LEU A N 1
ATOM 1545 C CA . LEU A 1 204 ? -9.555 -10.310 15.764 1.00 88.12 204 LEU A CA 1
ATOM 1546 C C . LEU A 1 204 ? -9.132 -11.531 16.597 1.00 88.12 204 LEU A C 1
ATOM 1548 O O . LEU A 1 204 ? -8.952 -11.410 17.806 1.00 88.12 204 LEU A O 1
ATOM 1552 N N . ARG A 1 205 ? -8.949 -12.704 15.975 1.00 86.06 205 ARG A N 1
ATOM 1553 C CA . ARG A 1 205 ? -8.399 -13.893 16.653 1.00 86.06 205 ARG A CA 1
ATOM 1554 C C . ARG A 1 205 ? -6.887 -13.819 16.825 1.00 86.06 205 ARG A C 1
ATOM 1556 O O . ARG A 1 205 ? -6.349 -14.498 17.697 1.00 86.06 205 ARG A O 1
ATOM 1563 N N . THR A 1 206 ? -6.198 -13.057 15.978 1.00 79.19 206 THR A N 1
ATOM 1564 C CA . THR A 1 206 ? -4.734 -12.979 15.968 1.00 79.19 206 THR A CA 1
ATOM 1565 C C . THR A 1 206 ? -4.198 -11.722 16.636 1.00 79.19 206 THR A C 1
ATOM 1567 O O . THR A 1 206 ? -3.052 -11.755 17.075 1.00 79.19 206 THR A O 1
ATOM 1570 N N . VAL A 1 207 ? -4.991 -10.652 16.756 1.00 75.69 207 VAL A N 1
ATOM 1571 C CA . VAL A 1 207 ? -4.561 -9.351 17.288 1.00 75.69 207 VAL A CA 1
ATOM 1572 C C . VAL A 1 207 ? -5.369 -8.959 18.524 1.00 75.69 207 VAL A C 1
ATOM 1574 O O . VAL A 1 207 ? -6.596 -8.932 18.504 1.00 75.69 207 VAL A O 1
ATOM 1577 N N . THR A 1 208 ? -4.680 -8.575 19.601 1.00 70.38 208 THR A N 1
ATOM 1578 C CA . THR A 1 208 ? -5.312 -7.920 20.753 1.00 70.38 208 THR A CA 1
ATOM 1579 C C . THR A 1 208 ? -5.408 -6.405 20.511 1.00 70.38 208 THR A C 1
ATOM 1581 O O . THR A 1 208 ? -4.412 -5.794 20.118 1.00 70.38 208 THR A O 1
ATOM 1584 N N . PRO A 1 209 ? -6.555 -5.744 20.780 1.00 63.28 209 PRO A N 1
ATOM 1585 C CA . PRO A 1 209 ? -6.743 -4.317 20.463 1.00 63.28 209 PRO A CA 1
ATOM 1586 C C . PRO A 1 209 ? -5.774 -3.348 21.154 1.00 63.28 209 PRO A C 1
ATOM 1588 O O . PRO A 1 209 ? -5.652 -2.199 20.739 1.00 63.28 209 PRO A O 1
ATOM 1591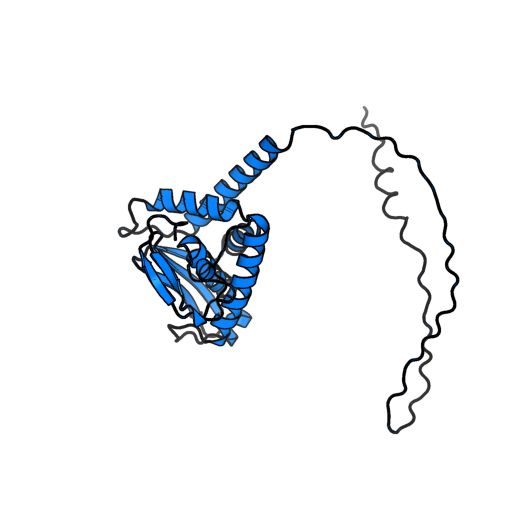 N N . ALA A 1 210 ? -5.102 -3.793 22.219 1.00 61.72 210 ALA A N 1
ATOM 1592 C CA . ALA A 1 210 ? -4.157 -2.989 22.986 1.00 61.72 210 ALA A CA 1
ATOM 1593 C C . ALA A 1 210 ? -2.729 -2.983 22.409 1.00 61.72 210 ALA A C 1
ATOM 1595 O O . ALA A 1 210 ? -1.896 -2.206 22.875 1.00 61.72 210 ALA A O 1
ATOM 1596 N N . SER A 1 211 ? -2.412 -3.836 21.427 1.00 57.75 211 SER A N 1
ATOM 1597 C CA . SER A 1 211 ? -1.046 -3.926 20.911 1.00 57.75 211 SER A CA 1
ATOM 1598 C C . SER A 1 211 ? -0.780 -2.886 19.823 1.00 57.75 211 SER A C 1
ATOM 1600 O O . SER A 1 211 ? -1.460 -2.842 18.801 1.00 57.75 211 SER A O 1
ATOM 1602 N N . ALA A 1 212 ? 0.261 -2.075 20.017 1.00 56.59 212 ALA A N 1
ATOM 1603 C CA . ALA A 1 212 ? 0.796 -1.188 18.982 1.00 56.59 212 ALA A CA 1
ATOM 1604 C C . ALA A 1 212 ? 1.594 -1.943 17.897 1.00 56.59 212 ALA A C 1
ATOM 1606 O O . ALA A 1 212 ? 1.952 -1.345 16.885 1.00 56.59 212 ALA A O 1
ATOM 1607 N N . ILE A 1 213 ? 1.886 -3.231 18.121 1.00 68.50 213 ILE A N 1
ATOM 1608 C CA . ILE A 1 213 ? 2.699 -4.097 17.258 1.00 68.50 213 ILE A CA 1
ATOM 1609 C C . ILE A 1 213 ? 1.868 -5.322 16.869 1.00 68.50 213 ILE A C 1
ATOM 1611 O O . ILE A 1 213 ? 1.254 -5.959 17.732 1.00 68.50 213 ILE A O 1
ATOM 1615 N N . TYR A 1 214 ? 1.850 -5.678 15.585 1.00 77.25 214 TYR A N 1
ATOM 1616 C CA . TYR A 1 214 ? 1.176 -6.895 15.147 1.00 77.25 214 TYR A CA 1
ATOM 1617 C C . TYR A 1 214 ? 1.874 -8.139 15.712 1.00 77.25 214 TYR A C 1
ATOM 1619 O O . TYR A 1 214 ? 3.103 -8.231 15.691 1.00 77.25 214 TYR A O 1
ATOM 1627 N N . PRO A 1 215 ? 1.118 -9.132 16.196 1.00 79.62 215 PRO A N 1
ATOM 1628 C CA . PRO A 1 215 ? 1.701 -10.389 16.640 1.00 79.62 215 PRO A CA 1
ATOM 1629 C C . PRO A 1 215 ? 2.416 -11.119 15.498 1.00 79.62 215 PRO A C 1
ATOM 1631 O O . PRO A 1 215 ? 1.975 -11.081 14.349 1.00 79.62 215 PRO A O 1
ATOM 1634 N N . HIS A 1 216 ? 3.479 -11.859 15.828 1.00 82.44 216 HIS A N 1
ATOM 1635 C CA . HIS A 1 216 ? 4.317 -12.576 14.855 1.00 82.44 216 HIS A CA 1
ATOM 1636 C C . HIS A 1 216 ? 3.536 -13.450 13.867 1.00 82.44 216 HIS A C 1
ATOM 1638 O O . HIS A 1 216 ? 3.939 -13.590 12.712 1.00 82.44 216 HIS A O 1
ATOM 1644 N N . ARG A 1 217 ? 2.418 -14.041 14.306 1.00 85.31 217 ARG A N 1
ATOM 1645 C CA . ARG A 1 217 ? 1.555 -14.847 13.440 1.00 85.31 217 ARG A CA 1
ATOM 1646 C C . ARG A 1 217 ? 0.929 -14.012 12.320 1.00 85.31 217 ARG A C 1
ATOM 1648 O O . ARG A 1 217 ? 1.025 -14.413 11.166 1.00 85.31 217 ARG A O 1
ATOM 1655 N N . HIS A 1 218 ? 0.333 -12.867 12.658 1.00 89.19 218 HIS A N 1
ATOM 1656 C CA . HIS A 1 218 ? -0.263 -11.953 11.678 1.00 89.19 218 HIS A CA 1
ATOM 1657 C C . HIS A 1 218 ? 0.794 -11.496 10.672 1.00 89.19 218 HIS A C 1
ATOM 1659 O O . HIS A 1 218 ? 0.600 -11.611 9.469 1.00 89.19 218 HIS A O 1
ATOM 1665 N N . GLU A 1 219 ? 1.962 -11.089 11.165 1.00 90.12 219 GLU A N 1
ATOM 1666 C CA . GLU A 1 219 ? 3.097 -10.698 10.321 1.00 90.12 219 GLU A CA 1
ATOM 1667 C C . GLU A 1 219 ? 3.543 -11.804 9.359 1.00 90.12 219 GLU A C 1
ATOM 1669 O O . GLU A 1 219 ? 3.759 -11.560 8.174 1.00 90.12 219 GLU A O 1
ATOM 1674 N N . SER A 1 220 ? 3.627 -13.046 9.837 1.00 90.19 220 SER A N 1
ATOM 1675 C CA . SER A 1 220 ? 4.010 -14.191 9.002 1.00 90.19 220 SER A CA 1
ATOM 1676 C C . SER A 1 220 ? 2.989 -14.459 7.891 1.00 90.19 220 SER A C 1
ATOM 1678 O O . SER A 1 220 ? 3.366 -14.762 6.757 1.00 90.19 220 SER A O 1
ATOM 1680 N N . GLU A 1 221 ? 1.696 -14.325 8.199 1.00 92.44 221 GLU A N 1
ATOM 1681 C CA . GLU A 1 221 ? 0.608 -14.468 7.228 1.00 92.44 221 GLU A CA 1
ATOM 1682 C C . GLU A 1 221 ? 0.639 -13.337 6.185 1.00 92.44 221 GLU A C 1
ATOM 1684 O O . GLU A 1 221 ? 0.518 -13.609 4.987 1.00 92.44 221 GLU A O 1
ATOM 1689 N N . ILE A 1 222 ? 0.889 -12.088 6.597 1.00 94.62 222 ILE A N 1
ATOM 1690 C CA . ILE A 1 222 ? 1.044 -10.964 5.664 1.00 94.62 222 ILE A CA 1
ATOM 1691 C C . ILE A 1 222 ? 2.277 -11.140 4.776 1.00 94.62 222 ILE A C 1
ATOM 1693 O O . ILE A 1 222 ? 2.163 -10.969 3.567 1.00 94.62 222 ILE A O 1
ATOM 1697 N N . ILE A 1 223 ? 3.425 -11.556 5.316 1.00 93.50 223 ILE A N 1
ATOM 1698 C CA . ILE A 1 223 ? 4.635 -11.836 4.521 1.00 93.50 223 ILE A CA 1
ATOM 1699 C C . ILE A 1 223 ? 4.386 -12.960 3.504 1.00 93.50 223 ILE A C 1
ATOM 1701 O O . ILE A 1 223 ? 4.906 -12.933 2.387 1.00 93.50 223 ILE A O 1
ATOM 1705 N N . ALA A 1 224 ? 3.582 -13.969 3.848 1.00 94.38 224 ALA A N 1
ATOM 1706 C CA . ALA A 1 224 ? 3.191 -15.000 2.890 1.00 94.38 224 ALA A CA 1
ATOM 1707 C C . ALA A 1 224 ? 2.333 -14.430 1.745 1.00 94.38 224 ALA A C 1
ATOM 1709 O O . ALA A 1 224 ? 2.618 -14.724 0.583 1.00 94.38 224 ALA A O 1
ATOM 1710 N N . ARG A 1 225 ? 1.340 -13.585 2.054 1.00 96.69 225 ARG A N 1
ATOM 1711 C CA . ARG A 1 225 ? 0.506 -12.901 1.047 1.00 96.69 225 ARG A CA 1
ATOM 1712 C C . ARG A 1 225 ? 1.318 -11.916 0.198 1.00 96.69 225 ARG A C 1
ATOM 1714 O O . ARG A 1 225 ? 1.129 -11.858 -1.012 1.00 96.69 225 ARG A O 1
ATOM 1721 N N . GLU A 1 226 ? 2.255 -11.195 0.809 1.00 96.75 226 GLU A N 1
ATOM 1722 C CA . GLU A 1 226 ? 3.186 -10.283 0.137 1.00 96.75 226 GLU A CA 1
ATOM 1723 C C . GLU A 1 226 ? 4.019 -11.026 -0.903 1.00 96.75 226 GLU A C 1
ATOM 1725 O O . GLU A 1 226 ? 4.046 -10.626 -2.062 1.00 96.75 226 GLU A O 1
ATOM 1730 N N . ARG A 1 227 ? 4.636 -12.152 -0.526 1.00 95.25 227 ARG A N 1
ATOM 1731 C CA . ARG A 1 227 ? 5.405 -12.969 -1.472 1.00 95.25 227 ARG A CA 1
ATOM 1732 C C . ARG A 1 227 ? 4.543 -13.448 -2.633 1.00 95.25 227 ARG A C 1
ATOM 1734 O O . ARG A 1 227 ? 4.977 -13.354 -3.770 1.00 95.25 227 ARG A O 1
ATOM 1741 N N . GLN A 1 228 ? 3.318 -13.908 -2.375 1.00 96.69 228 GLN A N 1
ATOM 1742 C CA . GLN A 1 228 ? 2.401 -14.313 -3.447 1.00 96.69 228 GLN A CA 1
ATOM 1743 C C . GLN A 1 228 ? 2.089 -13.152 -4.403 1.00 96.69 228 GLN A C 1
ATOM 1745 O O . GLN A 1 228 ? 2.180 -13.318 -5.620 1.00 96.69 228 GLN A O 1
ATOM 1750 N N . LEU A 1 229 ? 1.767 -11.977 -3.856 1.00 97.69 229 LEU A N 1
ATOM 1751 C CA . LEU A 1 229 ? 1.499 -10.765 -4.626 1.00 97.69 229 LEU A CA 1
ATOM 1752 C C . LEU A 1 229 ? 2.717 -10.363 -5.470 1.00 97.69 229 LEU A C 1
ATOM 1754 O O . LEU A 1 229 ? 2.599 -10.178 -6.680 1.00 97.69 229 LEU A O 1
ATOM 1758 N N . PHE A 1 230 ? 3.892 -10.274 -4.853 1.00 96.25 230 PHE A N 1
ATOM 1759 C CA . PHE A 1 230 ? 5.115 -9.829 -5.512 1.00 96.25 230 PHE A CA 1
ATOM 1760 C C . PHE A 1 230 ? 5.643 -10.842 -6.520 1.00 96.25 230 PHE A C 1
ATOM 1762 O O . PHE A 1 230 ? 6.038 -10.429 -7.605 1.00 96.25 230 PHE A O 1
ATOM 1769 N N . THR A 1 231 ? 5.562 -12.147 -6.257 1.00 95.12 231 THR A N 1
ATOM 1770 C CA . THR A 1 231 ? 5.859 -13.174 -7.265 1.00 95.12 231 THR A CA 1
ATOM 1771 C C . THR A 1 231 ? 4.940 -13.034 -8.480 1.00 95.12 231 THR A C 1
ATOM 1773 O O . THR A 1 231 ? 5.421 -13.087 -9.609 1.00 95.12 231 THR A O 1
ATOM 1776 N N . ALA A 1 232 ? 3.640 -12.796 -8.282 1.00 95.88 232 ALA A N 1
ATOM 1777 C CA . ALA A 1 232 ? 2.697 -12.625 -9.387 1.00 95.88 232 ALA A CA 1
ATOM 1778 C C . ALA A 1 232 ? 2.945 -11.332 -10.189 1.00 95.88 232 ALA A C 1
ATOM 1780 O O . ALA A 1 232 ? 2.876 -11.347 -11.418 1.00 95.88 232 ALA A O 1
ATOM 1781 N N . MET A 1 233 ? 3.281 -10.230 -9.513 1.00 95.69 233 MET A N 1
ATOM 1782 C CA . MET A 1 233 ? 3.670 -8.973 -10.164 1.00 95.69 233 MET A CA 1
ATOM 1783 C C . MET A 1 233 ? 4.979 -9.131 -10.949 1.00 95.69 233 MET A C 1
ATOM 1785 O O . MET A 1 233 ? 5.064 -8.688 -12.091 1.00 95.69 233 MET A O 1
ATOM 1789 N N . THR A 1 234 ? 5.977 -9.805 -10.371 1.00 93.88 234 THR A N 1
ATOM 1790 C CA . THR A 1 234 ? 7.278 -10.065 -11.009 1.00 93.88 234 THR A CA 1
ATOM 1791 C C . THR A 1 234 ? 7.144 -10.991 -12.205 1.00 93.88 234 THR A C 1
ATOM 1793 O O . THR A 1 234 ? 7.788 -10.758 -13.221 1.00 93.88 234 THR A O 1
ATOM 1796 N N . ALA A 1 235 ? 6.267 -11.992 -12.146 1.00 92.94 235 ALA A N 1
ATOM 1797 C CA . ALA A 1 235 ? 5.970 -12.828 -13.304 1.00 92.94 235 ALA A CA 1
ATOM 1798 C C . ALA A 1 235 ? 5.356 -12.025 -14.469 1.00 92.94 235 ALA A C 1
ATOM 1800 O O . ALA A 1 235 ? 5.560 -12.386 -15.625 1.00 92.94 235 ALA A O 1
ATOM 1801 N N . ALA A 1 236 ? 4.630 -10.938 -14.181 1.00 90.25 236 ALA A N 1
ATOM 1802 C CA . ALA A 1 236 ? 3.999 -10.104 -15.201 1.00 90.25 236 ALA A CA 1
ATOM 1803 C C . ALA A 1 236 ? 4.972 -9.116 -15.871 1.00 90.25 236 ALA A C 1
ATOM 1805 O O . ALA A 1 236 ? 4.856 -8.883 -17.071 1.00 90.25 236 ALA A O 1
ATOM 1806 N N . ASP A 1 237 ? 5.923 -8.537 -15.126 1.00 91.81 237 ASP A N 1
ATOM 1807 C CA . ASP A 1 237 ? 6.790 -7.458 -15.634 1.00 91.81 237 ASP A CA 1
ATOM 1808 C C . ASP A 1 237 ? 8.303 -7.725 -15.558 1.00 91.81 237 ASP A C 1
ATOM 1810 O O . ASP A 1 237 ? 9.099 -6.876 -15.958 1.00 91.81 237 ASP A O 1
ATOM 1814 N N . SER A 1 238 ? 8.711 -8.898 -15.069 1.00 90.94 238 SER A N 1
ATOM 1815 C CA . SER A 1 238 ? 10.111 -9.310 -14.872 1.00 90.94 238 SER A CA 1
ATOM 1816 C C . SER A 1 238 ? 10.945 -8.378 -13.981 1.00 90.94 238 SER A C 1
ATOM 1818 O O . SER A 1 238 ? 12.175 -8.429 -14.021 1.00 90.94 238 SER A O 1
ATOM 1820 N N . ARG A 1 239 ? 10.318 -7.517 -13.166 1.00 89.12 239 ARG A N 1
ATOM 1821 C CA . ARG A 1 239 ? 11.039 -6.627 -12.244 1.00 89.12 239 ARG A CA 1
ATOM 1822 C C . ARG A 1 239 ? 11.211 -7.294 -10.880 1.00 89.12 239 ARG A C 1
ATOM 1824 O O . ARG A 1 239 ? 10.213 -7.738 -10.316 1.00 89.12 239 ARG A O 1
ATOM 1831 N N . PRO A 1 240 ? 12.433 -7.348 -10.320 1.00 88.12 240 PRO A N 1
ATOM 1832 C CA . PRO A 1 240 ? 12.644 -7.919 -8.998 1.00 88.12 240 PRO A CA 1
ATOM 1833 C C . PRO A 1 240 ? 11.897 -7.103 -7.942 1.00 88.12 240 PRO A C 1
ATOM 1835 O O . PRO A 1 240 ? 11.793 -5.880 -8.033 1.00 88.12 240 PRO A O 1
ATOM 1838 N N . ARG A 1 241 ? 11.381 -7.806 -6.936 1.00 91.81 241 ARG A N 1
ATOM 1839 C CA . ARG A 1 241 ? 10.632 -7.247 -5.808 1.00 91.81 241 ARG A CA 1
ATOM 1840 C C . ARG A 1 241 ? 11.106 -7.864 -4.504 1.00 91.81 241 ARG A C 1
ATOM 1842 O O . ARG A 1 241 ? 11.758 -8.912 -4.545 1.00 91.81 241 ARG A O 1
ATOM 1849 N N . PRO A 1 242 ? 10.763 -7.261 -3.357 1.00 91.19 242 PRO A N 1
ATOM 1850 C CA . PRO A 1 242 ? 11.025 -7.868 -2.066 1.00 91.19 242 PRO A CA 1
ATOM 1851 C C . PRO A 1 242 ? 10.538 -9.315 -1.990 1.00 91.19 242 PRO A C 1
ATOM 1853 O O . PRO A 1 242 ? 9.380 -9.601 -2.265 1.00 91.19 242 PRO A O 1
ATOM 1856 N N . LEU A 1 243 ? 11.402 -10.236 -1.580 1.00 90.81 243 LEU A N 1
ATOM 1857 C CA . LEU A 1 243 ? 11.016 -11.609 -1.254 1.00 90.81 243 LEU A CA 1
ATOM 1858 C C . LEU A 1 243 ? 11.652 -11.955 0.083 1.00 90.81 243 LEU A C 1
ATOM 1860 O O . LEU A 1 243 ? 12.737 -12.529 0.153 1.00 90.81 243 LEU A O 1
ATOM 1864 N N . ARG A 1 244 ? 10.981 -11.542 1.157 1.00 88.69 244 ARG A N 1
ATOM 1865 C CA . ARG A 1 244 ? 11.494 -11.643 2.525 1.00 88.69 244 ARG A CA 1
ATOM 1866 C C . ARG A 1 244 ? 10.800 -12.731 3.336 1.00 88.69 244 ARG A C 1
ATOM 1868 O O . ARG A 1 244 ? 9.674 -13.131 3.055 1.00 88.69 244 ARG A O 1
ATOM 1875 N N . SER A 1 245 ? 11.482 -13.181 4.378 1.00 85.81 245 SER A N 1
ATOM 1876 C CA . SER A 1 245 ? 10.987 -14.131 5.381 1.00 85.81 245 SER A CA 1
ATOM 1877 C C . SER A 1 245 ? 10.658 -13.477 6.726 1.00 85.81 245 SER A C 1
ATOM 1879 O O . SER A 1 245 ? 10.044 -14.114 7.576 1.00 85.81 245 SER A O 1
ATOM 1881 N N . SER A 1 246 ? 11.044 -12.212 6.934 1.00 82.81 246 SER A N 1
ATOM 1882 C CA . SER A 1 246 ? 10.825 -11.489 8.191 1.00 82.81 246 SER A CA 1
ATOM 1883 C C . SER A 1 246 ? 10.485 -10.014 7.966 1.00 82.81 246 SER A C 1
ATOM 1885 O O . SER A 1 246 ? 10.661 -9.482 6.871 1.00 82.81 246 SER A O 1
ATOM 1887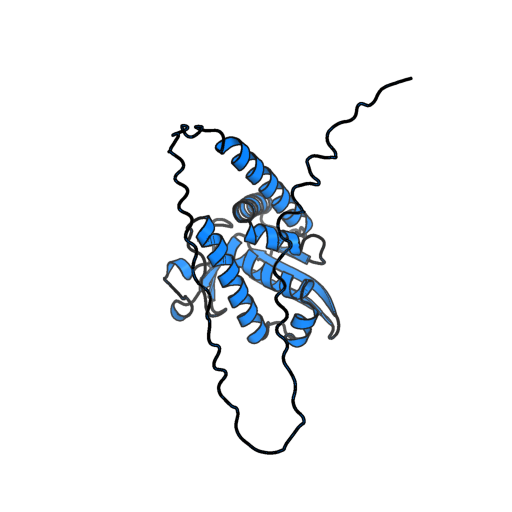 N N . HIS A 1 247 ? 9.987 -9.348 9.011 1.00 80.50 247 HIS A N 1
ATOM 1888 C CA . HIS A 1 247 ? 9.689 -7.909 9.024 1.00 80.50 247 HIS A CA 1
ATOM 1889 C C . HIS A 1 247 ? 10.869 -7.040 9.488 1.00 80.50 247 HIS A C 1
ATOM 1891 O O . HIS A 1 247 ? 10.754 -5.825 9.598 1.00 80.50 247 HIS A O 1
ATOM 1897 N N . ALA A 1 248 ? 12.037 -7.637 9.732 1.00 78.62 248 ALA A N 1
ATOM 1898 C CA . ALA A 1 248 ? 13.209 -6.885 10.156 1.00 78.62 248 ALA A CA 1
ATOM 1899 C C . ALA A 1 248 ? 13.815 -6.094 8.983 1.00 78.62 248 ALA A C 1
ATOM 1901 O O . ALA A 1 248 ? 14.279 -6.668 7.996 1.00 78.62 248 ALA A O 1
ATOM 1902 N N . GLY A 1 249 ? 13.859 -4.770 9.118 1.00 82.00 249 GLY A N 1
ATOM 1903 C CA . GLY A 1 249 ? 14.456 -3.877 8.131 1.00 82.00 249 GLY A CA 1
ATOM 1904 C C . GLY A 1 249 ? 14.716 -2.479 8.682 1.00 82.00 249 GLY A C 1
ATOM 1905 O O . GLY A 1 249 ? 14.381 -2.164 9.824 1.00 82.00 249 GLY A O 1
ATOM 1906 N N . LYS A 1 250 ? 15.349 -1.643 7.862 1.00 89.19 250 LYS A N 1
ATOM 1907 C CA . LYS A 1 250 ? 15.588 -0.224 8.133 1.00 89.19 250 LYS A CA 1
ATOM 1908 C C . LYS A 1 250 ? 14.917 0.613 7.060 1.00 89.19 250 LYS A C 1
ATOM 1910 O O . LYS A 1 250 ? 15.009 0.290 5.878 1.00 89.19 250 LYS A O 1
ATOM 1915 N N . LEU A 1 251 ? 14.295 1.706 7.479 1.00 91.50 251 LEU A N 1
ATOM 1916 C CA . LEU A 1 251 ? 13.805 2.714 6.554 1.00 91.50 251 LEU A CA 1
ATOM 1917 C C . LEU A 1 251 ? 14.976 3.548 6.036 1.00 91.50 251 LEU A C 1
ATOM 1919 O O . LEU A 1 251 ? 15.837 3.971 6.810 1.00 91.50 251 LEU A O 1
ATOM 1923 N N . VAL A 1 252 ? 15.008 3.761 4.726 1.00 92.88 252 VAL A N 1
ATOM 1924 C CA . VAL A 1 252 ? 16.033 4.546 4.028 1.00 92.88 252 VAL A CA 1
ATOM 1925 C C . VAL A 1 252 ? 15.361 5.612 3.159 1.00 92.88 252 VAL A C 1
ATOM 1927 O O . VAL A 1 252 ? 14.213 5.430 2.757 1.00 92.88 252 VAL A O 1
ATOM 1930 N N . PRO A 1 253 ? 16.017 6.744 2.864 1.00 93.62 253 PRO A N 1
ATOM 1931 C CA . PRO A 1 253 ? 15.440 7.756 1.984 1.00 93.62 253 PRO A CA 1
ATOM 1932 C C . PRO A 1 253 ? 15.357 7.263 0.532 1.00 93.62 253 PRO A C 1
ATOM 1934 O O . PRO A 1 253 ? 16.298 6.661 0.026 1.00 93.62 253 PRO A O 1
ATOM 1937 N N . ALA A 1 254 ? 14.265 7.597 -0.156 1.00 94.88 254 ALA A N 1
ATOM 1938 C CA . ALA A 1 254 ? 14.037 7.317 -1.572 1.00 94.88 254 ALA A CA 1
ATOM 1939 C C . ALA A 1 254 ? 13.746 8.608 -2.352 1.00 94.88 254 ALA A C 1
ATOM 1941 O O . ALA A 1 254 ? 13.119 9.544 -1.847 1.00 94.88 254 ALA A O 1
ATOM 1942 N N . ARG A 1 255 ? 14.180 8.663 -3.618 1.00 94.06 255 ARG A N 1
ATOM 1943 C CA . ARG A 1 255 ? 13.985 9.845 -4.484 1.00 94.06 255 ARG A CA 1
ATOM 1944 C C . ARG A 1 255 ? 12.574 9.949 -5.062 1.00 94.06 255 ARG A C 1
ATOM 1946 O O . ARG A 1 255 ? 12.118 11.055 -5.335 1.00 94.06 255 ARG A O 1
ATOM 1953 N N . CYS A 1 256 ? 11.918 8.813 -5.277 1.00 93.81 256 CYS A N 1
ATOM 1954 C CA . CYS A 1 256 ? 10.578 8.718 -5.842 1.00 93.81 256 CYS A CA 1
ATOM 1955 C C . CYS A 1 256 ? 9.805 7.552 -5.216 1.00 93.81 256 CYS A C 1
ATOM 1957 O O . CYS A 1 256 ? 10.418 6.659 -4.634 1.00 93.81 256 CYS A O 1
ATOM 1959 N N . VAL A 1 257 ? 8.477 7.536 -5.374 1.00 96.56 257 VAL A N 1
ATOM 1960 C CA . VAL A 1 257 ? 7.610 6.504 -4.776 1.00 96.56 257 VAL A CA 1
ATOM 1961 C C . VAL A 1 257 ? 7.892 5.090 -5.306 1.00 96.56 257 VAL A C 1
ATOM 1963 O O . VAL A 1 257 ? 7.605 4.115 -4.632 1.00 96.56 257 VAL A O 1
ATOM 1966 N N . THR A 1 258 ? 8.509 4.954 -6.479 1.00 95.69 258 THR A N 1
ATOM 1967 C CA . THR A 1 258 ? 8.884 3.661 -7.085 1.00 95.69 258 THR A CA 1
ATOM 1968 C C . THR A 1 258 ? 10.396 3.424 -7.114 1.00 95.69 258 THR A C 1
ATOM 1970 O O . THR A 1 258 ? 10.857 2.494 -7.769 1.00 95.69 258 THR A O 1
ATOM 1973 N N . CYS A 1 259 ? 11.186 4.288 -6.473 1.00 92.25 259 CYS A N 1
ATOM 1974 C CA . CYS A 1 259 ? 12.644 4.216 -6.496 1.00 92.25 259 CYS A CA 1
ATOM 1975 C C . CYS A 1 259 ? 13.156 3.335 -5.352 1.00 92.25 259 CYS A C 1
ATOM 1977 O O . CYS A 1 259 ? 12.593 3.359 -4.256 1.00 92.25 259 CYS A O 1
ATOM 1979 N N . ILE A 1 260 ? 14.250 2.624 -5.623 1.00 82.25 260 ILE A N 1
ATOM 1980 C CA . ILE A 1 260 ? 15.099 1.938 -4.645 1.00 82.25 260 ILE A CA 1
ATOM 1981 C C . ILE A 1 260 ? 16.411 2.717 -4.550 1.00 82.25 260 ILE A C 1
ATOM 1983 O O . ILE A 1 260 ? 16.922 3.109 -5.628 1.00 82.25 260 ILE A O 1
#